Protein AF-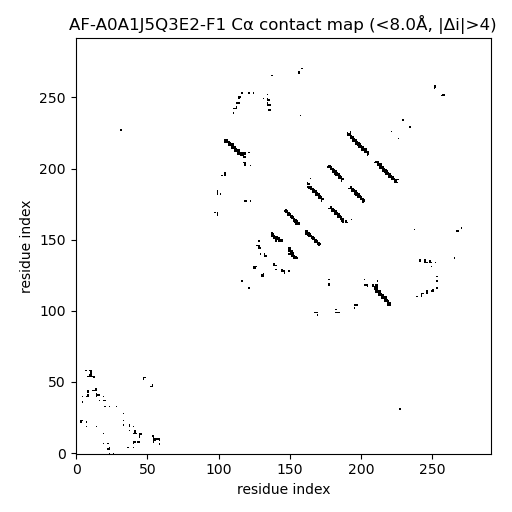A0A1J5Q3E2-F1 (afdb_monomer)

Radius of gyration: 27.99 Å; Cα contacts (8 Å, |Δi|>4): 378; chains: 1; bounding box: 84×58×67 Å

InterPro domains:
  IPR002888 [2Fe-2S]-binding [PF01799] (1-42)
  IPR010419 Carbon monoxide dehydrogenase subunit G [PF06240] (113-254)
  IPR010419 Carbon monoxide dehydrogenase subunit G [PTHR38588] (110-268)
  IPR023393 START-like domain superfamily [G3DSA:3.30.530.20] (108-265)
  IPR036884 [2Fe-2S]-binding domain superfamily [SSF47741] (1-50)

pLDDT: mean 80.48, std 20.34, range [29.86, 98.44]

Foldseek 3Di:
DVVLLLLLLQAPQALDLVVSCVSCVPPDDPQDDCPVVSVVSRVSSVVCVVVVNGHDHSSPDPDDDDDDDPDDDDDDDDDPDDDDDDDDPDPDDDDDPDPQDDDDFPDKDKDKDKAQAFLLLLLVCVQPPVLLQVLFAQWDFPDDDDSFKTWIWRWDDDPVDIFIWGWMWTKDADNVQSKIKIWIKTAGPVQRKIKIKMKIWGWDADPNRSMTMIMIMIGMDMDGRVVSVDDVVVVVVVVNVRNVSSNVSSNCVSVVVPPDPPPDPRPHPDVVVVVVVVVVVVVVVVVVVVVD

Nearest PDB structures (foldseek):
  8uds-assembly1_D  TM=9.283E-01  e=4.346E-13  Mycolicibacterium smegmatis MC2 155
  2pcs-assembly1_A  TM=8.843E-01  e=3.926E-08  Geobacillus kaustophilus HTA426
  5zch-assembly2_D  TM=6.026E-01  e=4.048E-05  Oryza sativa Japonica Group
  6kyl-assembly2_D  TM=4.570E-01  e=2.016E-04  Saccharomyces cerevisiae S288C
  5jql-assembly1_K  TM=4.212E-01  e=5.995E-04  Saccharomyces cerevisiae S288C

Mean predicted aligned error: 18.25 Å

Organism: NCBI:txid410659

Structure (mmCIF, N/CA/C/O backbone):
data_AF-A0A1J5Q3E2-F1
#
_entry.id   AF-A0A1J5Q3E2-F1
#
loop_
_atom_site.group_PDB
_atom_site.id
_atom_site.type_symbol
_atom_site.label_atom_id
_atom_site.label_alt_id
_atom_site.label_comp_id
_atom_site.label_asym_id
_atom_site.label_entity_id
_atom_site.label_seq_id
_atom_site.pdbx_PDB_ins_code
_atom_site.Cartn_x
_atom_site.Cartn_y
_atom_site.Cartn_z
_atom_site.occupancy
_atom_site.B_iso_or_equiv
_atom_site.auth_seq_id
_atom_site.auth_comp_id
_atom_site.auth_asym_id
_atom_site.auth_atom_id
_atom_site.pdbx_PDB_model_num
ATOM 1 N N . MET A 1 1 ? 15.718 13.684 -29.696 1.00 80.19 1 MET A N 1
ATOM 2 C CA . MET A 1 1 ? 16.217 12.299 -29.508 1.00 80.19 1 MET A CA 1
ATOM 3 C C . MET A 1 1 ? 16.441 11.541 -30.814 1.00 80.19 1 MET A C 1
ATOM 5 O O . MET A 1 1 ? 17.569 11.123 -31.023 1.00 80.19 1 MET A O 1
ATOM 9 N N . LEU A 1 2 ? 15.450 11.373 -31.707 1.00 83.88 2 LEU A N 1
ATOM 10 C CA . LEU A 1 2 ? 15.653 10.636 -32.975 1.00 83.88 2 LEU A CA 1
ATOM 11 C C . LEU A 1 2 ? 16.743 11.250 -33.872 1.00 83.88 2 LEU A C 1
ATOM 13 O O . LEU A 1 2 ? 17.572 10.521 -34.404 1.00 83.88 2 LEU A O 1
ATOM 17 N N . VAL A 1 3 ? 16.795 12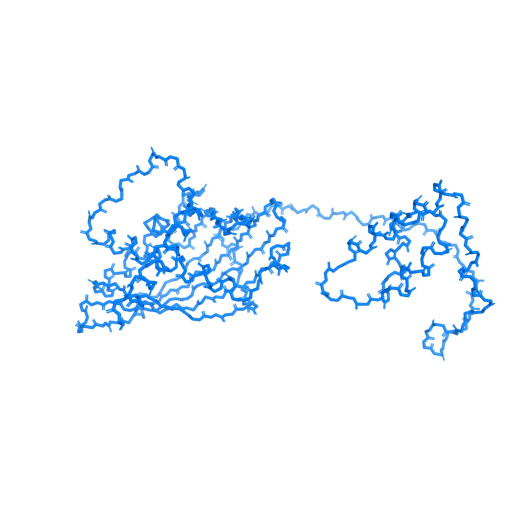.583 -33.973 1.00 86.25 3 VAL A N 1
ATOM 18 C CA . VAL A 1 3 ? 17.828 13.298 -34.749 1.00 86.25 3 VAL A CA 1
ATOM 19 C C . VAL A 1 3 ? 19.231 13.037 -34.188 1.00 86.25 3 VAL A C 1
ATOM 21 O O . VAL A 1 3 ? 20.131 12.664 -34.933 1.00 86.25 3 VAL A O 1
ATOM 24 N N . SER A 1 4 ? 19.410 13.143 -32.868 1.00 88.06 4 SER A N 1
ATOM 25 C CA . SER A 1 4 ? 20.693 12.860 -32.209 1.00 88.06 4 SER A CA 1
ATOM 26 C C . SER A 1 4 ? 21.083 11.384 -32.293 1.00 88.06 4 SER A C 1
ATOM 28 O O . SER A 1 4 ? 22.244 11.074 -32.523 1.00 88.06 4 SER A O 1
ATOM 30 N N . ALA A 1 5 ? 20.126 10.462 -32.162 1.00 91.25 5 ALA A N 1
ATOM 31 C CA . ALA A 1 5 ? 20.376 9.033 -32.339 1.00 91.25 5 ALA A CA 1
ATOM 32 C C . ALA A 1 5 ? 20.819 8.713 -33.776 1.00 91.25 5 ALA A C 1
ATOM 34 O O . ALA A 1 5 ? 21.771 7.960 -33.965 1.00 91.25 5 ALA A O 1
ATOM 35 N N . ARG A 1 6 ? 20.186 9.331 -34.783 1.00 91.50 6 ARG A N 1
ATOM 36 C CA . ARG A 1 6 ? 20.593 9.215 -36.190 1.00 91.50 6 ARG A CA 1
ATOM 37 C C . ARG A 1 6 ? 22.009 9.747 -36.411 1.00 91.50 6 ARG A C 1
ATOM 39 O O . ARG A 1 6 ? 22.792 9.063 -37.059 1.00 91.50 6 ARG A O 1
ATOM 46 N N . ASP A 1 7 ? 22.348 10.917 -35.867 1.00 90.38 7 ASP A N 1
ATOM 47 C CA . ASP A 1 7 ? 23.712 11.469 -35.947 1.00 90.38 7 ASP A CA 1
ATOM 48 C C . ASP A 1 7 ? 24.746 10.498 -35.363 1.00 90.38 7 ASP A C 1
ATOM 50 O O . ASP A 1 7 ? 25.736 10.177 -36.018 1.00 90.38 7 ASP A O 1
ATOM 54 N N . LEU A 1 8 ? 24.481 9.963 -34.167 1.00 91.62 8 LEU A N 1
ATOM 55 C CA . LEU A 1 8 ? 25.370 9.014 -33.492 1.00 91.62 8 LEU A CA 1
ATOM 56 C C . LEU A 1 8 ? 25.576 7.732 -34.303 1.00 91.62 8 LEU A C 1
ATOM 58 O O . LEU A 1 8 ? 26.715 7.309 -34.479 1.00 91.62 8 LEU A O 1
ATOM 62 N N . VAL A 1 9 ? 24.497 7.156 -34.839 1.00 94.00 9 VAL A N 1
ATOM 63 C CA . VAL A 1 9 ? 24.546 5.964 -35.702 1.00 94.00 9 VAL A CA 1
ATOM 64 C C . VAL A 1 9 ? 25.352 6.209 -36.980 1.00 94.00 9 VAL A C 1
ATOM 66 O O . VAL A 1 9 ? 25.973 5.284 -37.498 1.00 94.00 9 VAL A O 1
ATOM 69 N N . LEU A 1 10 ? 25.326 7.432 -37.515 1.00 91.50 10 LEU A N 1
ATOM 70 C CA . LEU A 1 10 ? 26.040 7.760 -38.745 1.00 91.50 10 LEU A CA 1
ATOM 71 C C . LEU A 1 10 ? 27.533 7.994 -38.522 1.00 91.50 10 LEU A C 1
ATOM 73 O O . LEU A 1 10 ? 28.303 7.662 -39.415 1.00 91.50 10 LEU A O 1
ATOM 77 N N . ARG A 1 11 ? 27.947 8.557 -37.382 1.00 88.62 11 ARG A N 1
ATOM 78 C CA . ARG A 1 11 ? 29.336 9.011 -37.180 1.00 88.62 11 ARG A CA 1
ATOM 79 C C . ARG A 1 11 ? 30.200 8.125 -36.285 1.00 88.62 11 ARG A C 1
ATOM 81 O O . ARG A 1 11 ? 31.419 8.246 -36.343 1.00 88.62 11 ARG A O 1
ATOM 88 N N . LEU A 1 12 ? 29.607 7.327 -35.393 1.00 89.88 12 LEU A N 1
ATOM 89 C CA . LEU A 1 12 ? 30.382 6.509 -34.460 1.00 89.88 12 LEU A CA 1
ATOM 90 C C . LEU A 1 12 ? 30.869 5.225 -35.151 1.00 89.88 12 LEU A C 1
ATOM 92 O O . LEU A 1 12 ? 30.044 4.511 -35.724 1.00 89.88 12 LEU A O 1
ATOM 96 N N . PRO A 1 13 ? 32.176 4.908 -35.086 1.00 86.94 13 PRO A N 1
ATOM 97 C CA . PRO A 1 13 ? 32.712 3.684 -35.677 1.00 86.94 13 PRO A CA 1
ATOM 98 C C . PRO A 1 13 ? 32.378 2.438 -34.848 1.00 86.94 13 PRO A C 1
ATOM 100 O O . PRO A 1 13 ? 32.126 1.377 -35.409 1.00 86.94 13 PRO A O 1
ATOM 103 N N . GLU A 1 14 ? 32.327 2.578 -33.522 1.00 90.25 14 GLU A N 1
ATOM 104 C CA . GLU A 1 14 ? 32.092 1.485 -32.581 1.00 90.25 14 GLU A CA 1
ATOM 105 C C . GLU A 1 14 ? 30.849 1.757 -31.719 1.00 90.25 14 GLU A C 1
ATOM 107 O O . GLU A 1 14 ? 30.559 2.915 -31.392 1.00 90.25 14 GLU A O 1
ATOM 112 N N . PRO A 1 15 ? 30.114 0.709 -31.302 1.00 91.00 15 PRO A N 1
ATOM 113 C CA . PRO A 1 15 ? 28.932 0.808 -30.442 1.00 91.00 15 PRO A CA 1
ATOM 114 C C . PRO A 1 15 ? 29.313 1.065 -28.967 1.00 91.00 15 PRO A C 1
ATOM 116 O O . PRO A 1 15 ? 28.793 0.407 -28.058 1.00 91.00 15 PRO A O 1
ATOM 119 N N . ASP A 1 16 ? 30.242 1.989 -28.712 1.00 92.19 16 ASP A N 1
ATOM 120 C CA . ASP A 1 16 ? 30.705 2.313 -27.364 1.00 92.19 16 ASP A CA 1
ATOM 121 C C . ASP A 1 16 ? 29.621 3.056 -26.573 1.00 92.19 16 ASP A C 1
ATOM 123 O O . ASP A 1 16 ? 29.151 4.141 -26.929 1.00 92.19 16 ASP A O 1
ATOM 127 N N . GLU A 1 17 ? 29.235 2.467 -25.448 1.00 92.19 17 GLU A N 1
ATOM 128 C CA . GLU A 1 17 ? 28.166 2.985 -24.606 1.00 92.19 17 GLU A CA 1
ATOM 129 C C . GLU A 1 17 ? 28.503 4.357 -24.012 1.00 92.19 17 GLU A C 1
ATOM 131 O O . GLU A 1 17 ? 27.622 5.221 -23.923 1.00 92.19 17 GLU A O 1
ATOM 136 N N . ARG A 1 18 ? 29.764 4.584 -23.628 1.00 89.88 18 ARG A N 1
ATOM 137 C CA . ARG A 1 18 ? 30.190 5.850 -23.020 1.00 89.88 18 ARG A CA 1
ATOM 138 C C . ARG A 1 18 ? 30.046 7.002 -24.015 1.00 89.88 18 ARG A C 1
ATOM 140 O O . ARG A 1 18 ? 29.478 8.039 -23.671 1.00 89.88 18 ARG A O 1
ATOM 147 N N . SER A 1 19 ? 30.478 6.792 -25.254 1.00 86.62 19 SER A N 1
ATOM 148 C CA . SER A 1 19 ? 30.395 7.758 -26.354 1.00 86.62 19 SER A CA 1
ATOM 149 C C . SER A 1 19 ? 28.949 8.081 -26.737 1.00 86.62 19 SER A C 1
ATOM 151 O O . SER A 1 19 ? 28.597 9.245 -26.944 1.00 86.62 19 SER A O 1
ATOM 153 N N . ILE A 1 20 ? 28.076 7.069 -26.764 1.00 93.00 20 ILE A N 1
ATOM 154 C CA . ILE A 1 20 ? 26.643 7.252 -27.030 1.00 93.00 20 ILE A CA 1
ATOM 155 C C . ILE A 1 20 ? 25.983 8.070 -25.913 1.00 93.00 20 ILE A C 1
ATOM 157 O O . ILE A 1 20 ? 25.228 8.999 -26.194 1.00 93.00 20 ILE A O 1
ATOM 161 N N . ARG A 1 21 ? 26.286 7.778 -24.642 1.00 90.62 21 ARG A N 1
ATOM 162 C CA . ARG A 1 21 ? 25.751 8.537 -23.498 1.00 90.62 21 ARG A CA 1
ATOM 163 C C . ARG A 1 21 ? 26.228 9.987 -23.494 1.00 90.62 21 ARG A C 1
ATOM 165 O O . ARG A 1 21 ? 25.413 10.876 -23.266 1.00 90.62 21 ARG A O 1
ATOM 172 N N . ALA A 1 22 ? 27.501 10.232 -23.799 1.00 87.75 22 ALA A N 1
ATOM 173 C CA . ALA A 1 22 ? 28.029 11.587 -23.937 1.00 87.75 22 ALA A CA 1
ATOM 174 C C . ALA A 1 22 ? 27.285 12.371 -25.033 1.00 87.75 22 ALA A C 1
ATOM 176 O O . ALA A 1 22 ? 26.830 13.485 -24.786 1.00 87.75 22 ALA A O 1
ATOM 177 N N . GLY A 1 23 ? 27.057 11.761 -26.202 1.00 87.56 23 GLY A N 1
ATOM 178 C CA . GLY A 1 23 ? 26.298 12.376 -27.297 1.00 87.56 23 GLY A CA 1
ATOM 179 C C . GLY A 1 23 ? 24.805 12.597 -27.016 1.00 87.56 23 GLY A C 1
ATOM 180 O O . GLY A 1 23 ? 24.175 13.441 -27.651 1.00 87.56 23 GLY A O 1
ATOM 181 N N . LEU A 1 24 ? 24.229 11.865 -26.059 1.00 88.81 24 LEU A N 1
ATOM 182 C CA . LEU A 1 24 ? 22.838 12.025 -25.625 1.00 88.81 24 LEU A CA 1
ATOM 183 C C . LEU A 1 24 ? 22.673 12.957 -24.413 1.00 88.81 24 LEU A C 1
ATOM 185 O O . LEU A 1 24 ? 21.540 13.327 -24.112 1.00 88.81 24 LEU A O 1
ATOM 189 N N . SER A 1 25 ? 23.761 13.367 -23.751 1.00 83.62 25 SER A N 1
ATOM 190 C CA . SER A 1 25 ? 23.732 14.153 -22.503 1.00 83.62 25 SER A CA 1
ATOM 191 C C . SER A 1 25 ? 22.993 15.497 -22.611 1.00 83.62 25 SER A C 1
ATOM 193 O O . SER A 1 25 ? 22.372 15.923 -21.644 1.00 83.62 25 SER A O 1
ATOM 195 N N . GLY A 1 26 ? 22.973 16.123 -23.795 1.00 78.38 26 GLY A N 1
ATOM 196 C CA . GLY A 1 26 ? 22.219 17.357 -24.064 1.00 78.38 26 GLY A CA 1
ATOM 197 C C . GLY A 1 26 ? 20.734 17.150 -24.399 1.00 78.38 26 GLY A C 1
ATOM 198 O O . GLY A 1 26 ? 19.995 18.115 -24.561 1.00 78.38 26 GLY A O 1
ATOM 199 N N . ASN A 1 27 ? 20.268 15.902 -24.519 1.00 78.81 27 ASN A N 1
ATOM 200 C CA . ASN A 1 27 ? 18.875 15.577 -24.822 1.00 78.81 27 ASN A CA 1
ATOM 201 C C . ASN A 1 27 ? 18.136 15.162 -23.546 1.00 78.81 27 ASN A C 1
ATOM 203 O O . ASN A 1 27 ? 18.030 13.968 -23.258 1.00 78.81 27 ASN A O 1
ATOM 207 N N . LEU A 1 28 ? 17.607 16.117 -22.783 1.00 71.00 28 LEU A N 1
ATOM 208 C CA . LEU A 1 28 ? 16.839 15.833 -21.567 1.00 71.00 28 LEU A CA 1
ATOM 209 C C . LEU A 1 28 ? 15.533 15.096 -21.906 1.00 71.00 28 LEU A C 1
ATOM 211 O O . LEU A 1 28 ? 14.580 15.680 -22.413 1.00 71.00 28 LEU A O 1
ATOM 215 N N . CYS A 1 29 ? 15.475 13.799 -21.602 1.00 68.19 29 CYS A N 1
ATOM 216 C CA . CYS A 1 29 ? 14.235 13.028 -21.616 1.00 68.19 29 CYS A CA 1
ATOM 217 C C . CYS A 1 29 ? 13.939 12.546 -20.195 1.00 68.19 29 CYS A C 1
ATOM 219 O O . CYS A 1 29 ? 14.619 11.668 -19.663 1.00 68.19 29 CYS A O 1
ATOM 221 N N . ARG A 1 30 ? 12.913 13.139 -19.578 1.00 71.88 30 ARG A N 1
ATOM 222 C CA . ARG A 1 30 ? 12.468 12.854 -18.203 1.00 71.88 30 ARG A CA 1
ATOM 223 C C . ARG A 1 30 ? 11.718 11.517 -18.083 1.00 71.88 30 ARG A C 1
ATOM 225 O O . ARG A 1 30 ? 11.485 11.049 -16.977 1.00 71.88 30 ARG A O 1
ATOM 232 N N . CYS A 1 31 ? 11.333 10.913 -19.207 1.00 63.59 31 CYS A N 1
ATOM 233 C CA . CYS A 1 31 ? 10.235 9.951 -19.246 1.00 63.59 31 CYS A CA 1
ATOM 234 C C . CYS A 1 31 ? 10.653 8.501 -18.939 1.00 63.59 31 CYS A C 1
ATOM 236 O O . CYS A 1 31 ? 9.859 7.762 -18.370 1.00 63.59 31 CYS A O 1
ATOM 238 N N . THR A 1 32 ? 11.871 8.069 -19.303 1.00 59.41 32 THR A N 1
ATOM 239 C CA . THR A 1 32 ? 12.265 6.637 -19.222 1.00 59.41 32 THR A CA 1
ATOM 240 C C . THR A 1 32 ? 13.771 6.368 -19.046 1.00 59.41 32 THR A C 1
ATOM 242 O O . THR A 1 32 ? 14.181 5.212 -18.939 1.00 59.41 32 THR A O 1
ATOM 245 N N . GLY A 1 33 ? 14.618 7.405 -19.025 1.00 75.12 33 GLY A N 1
ATOM 246 C CA . GLY A 1 33 ? 16.083 7.270 -19.011 1.00 75.12 33 GLY A CA 1
ATOM 247 C C . GLY A 1 33 ? 16.690 6.791 -20.344 1.00 75.12 33 GLY A C 1
ATOM 248 O O . GLY A 1 33 ? 15.989 6.381 -21.268 1.00 75.12 33 GLY A O 1
ATOM 249 N N . TYR A 1 34 ? 18.023 6.847 -20.460 1.00 86.12 34 TYR A N 1
ATOM 250 C CA . TYR A 1 34 ? 18.736 6.590 -21.726 1.00 86.12 34 TYR A CA 1
ATOM 251 C C . TYR A 1 34 ? 18.952 5.107 -22.071 1.00 86.12 34 TYR A C 1
ATOM 253 O O . TYR A 1 34 ? 19.402 4.817 -23.171 1.00 86.12 34 TYR A O 1
ATOM 261 N N . VAL A 1 35 ? 18.651 4.153 -21.182 1.00 86.69 35 VAL A N 1
ATOM 262 C CA . VAL A 1 35 ? 19.088 2.744 -21.326 1.00 86.69 35 VAL A CA 1
ATOM 263 C C . VAL A 1 35 ? 18.584 2.087 -22.618 1.00 86.69 35 VAL A C 1
ATOM 265 O O . VAL A 1 35 ? 19.376 1.505 -23.358 1.00 86.69 35 VAL A O 1
ATOM 268 N N . GLY A 1 36 ? 17.287 2.204 -22.922 1.00 89.31 36 GLY A N 1
ATOM 269 C CA . GLY A 1 36 ? 16.712 1.637 -24.148 1.00 89.31 36 GLY A CA 1
ATOM 270 C C . GLY A 1 36 ? 17.221 2.328 -25.415 1.00 89.31 36 GLY A C 1
ATOM 271 O O . GLY A 1 36 ? 17.514 1.667 -26.407 1.00 89.31 36 GLY A O 1
ATOM 272 N N . ILE A 1 37 ? 17.407 3.649 -25.351 1.00 90.44 37 ILE A N 1
ATOM 273 C CA . ILE A 1 37 ? 17.913 4.465 -26.462 1.00 90.44 37 ILE A CA 1
ATOM 274 C C . ILE A 1 37 ? 19.368 4.093 -26.761 1.00 90.44 37 ILE A C 1
ATOM 276 O O . ILE A 1 37 ? 19.719 3.852 -27.910 1.00 90.44 37 ILE A O 1
ATOM 280 N N . VAL A 1 38 ? 20.199 3.970 -25.725 1.00 93.25 38 VAL A N 1
ATOM 281 C CA . VAL A 1 38 ? 21.593 3.529 -25.833 1.00 93.25 38 VAL A CA 1
ATOM 282 C C . VAL A 1 38 ? 21.659 2.129 -26.440 1.00 93.25 38 VAL A C 1
ATOM 284 O O . VAL A 1 38 ? 22.403 1.925 -27.394 1.00 93.25 38 VAL A O 1
ATOM 287 N N . ARG A 1 39 ? 20.847 1.177 -25.954 1.00 94.81 39 ARG A N 1
ATOM 288 C CA . ARG A 1 39 ? 20.791 -0.184 -26.513 1.00 94.81 39 ARG A CA 1
ATOM 289 C C . ARG A 1 39 ? 20.402 -0.180 -27.993 1.00 94.81 39 ARG A C 1
ATOM 291 O O . ARG A 1 39 ? 21.039 -0.874 -28.778 1.00 94.81 39 ARG A O 1
ATOM 298 N N . ALA A 1 40 ? 19.393 0.602 -28.372 1.00 94.62 40 ALA A N 1
ATOM 299 C CA . ALA A 1 40 ? 18.951 0.715 -29.759 1.00 94.62 40 ALA A CA 1
ATOM 300 C C . ALA A 1 40 ? 20.045 1.308 -30.661 1.00 94.62 40 ALA A C 1
ATOM 302 O O . ALA A 1 40 ? 20.328 0.756 -31.719 1.00 94.62 40 ALA A O 1
ATOM 303 N N . VAL A 1 41 ? 20.713 2.382 -30.225 1.00 95.00 41 VAL A N 1
ATOM 304 C CA . VAL A 1 41 ? 21.822 2.995 -30.975 1.00 95.00 41 VAL A CA 1
ATOM 305 C C . VAL A 1 41 ? 22.978 2.005 -31.158 1.00 95.00 41 VAL A C 1
ATOM 307 O O . VAL A 1 41 ? 23.456 1.851 -32.280 1.00 95.00 41 VAL A O 1
ATOM 310 N N . ARG A 1 42 ? 23.373 1.274 -30.102 1.00 96.81 42 ARG A N 1
ATOM 311 C CA . ARG A 1 42 ? 24.404 0.219 -30.179 1.00 96.81 42 ARG A CA 1
ATOM 312 C C . ARG A 1 42 ? 24.034 -0.860 -31.196 1.00 96.81 42 ARG A C 1
ATOM 314 O O . ARG A 1 42 ? 24.827 -1.154 -32.083 1.00 96.81 42 ARG A O 1
ATOM 321 N N . ALA A 1 43 ? 22.80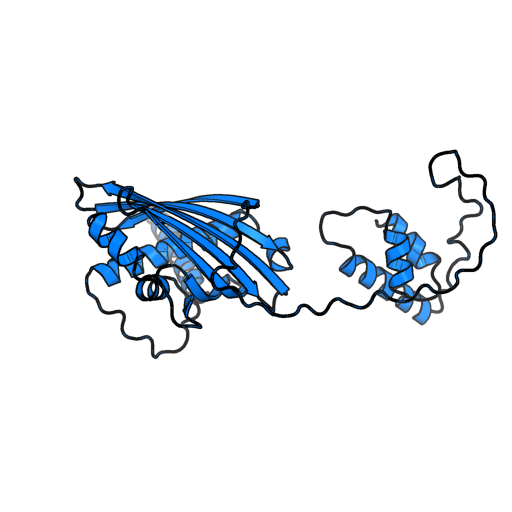9 -1.380 -31.112 1.00 97.00 43 ALA A N 1
ATOM 322 C CA . ALA A 1 43 ? 22.330 -2.427 -32.009 1.00 97.00 43 ALA A CA 1
ATOM 323 C C . ALA A 1 43 ? 22.352 -1.995 -33.486 1.00 97.00 43 ALA A C 1
ATOM 325 O O . ALA A 1 43 ? 22.742 -2.779 -34.350 1.00 97.00 43 ALA A O 1
ATOM 326 N N . VAL A 1 44 ? 21.979 -0.746 -33.786 1.00 96.81 44 VAL A N 1
ATOM 327 C CA . VAL A 1 44 ? 22.002 -0.237 -35.165 1.00 96.81 44 VAL A CA 1
ATOM 328 C C . VAL A 1 44 ? 23.434 -0.018 -35.664 1.00 96.81 44 VAL A C 1
ATOM 330 O O . VAL A 1 44 ? 23.714 -0.339 -36.819 1.00 96.81 44 VAL A O 1
ATOM 333 N N . ILE A 1 45 ? 24.353 0.476 -34.824 1.00 95.25 45 ILE A N 1
ATOM 334 C CA . ILE A 1 45 ? 25.779 0.590 -35.183 1.00 95.25 45 ILE A CA 1
ATOM 335 C C . ILE A 1 45 ? 26.349 -0.798 -35.513 1.00 95.25 45 ILE A C 1
ATOM 337 O O . ILE A 1 45 ? 26.926 -0.982 -36.584 1.00 95.25 45 ILE A O 1
ATOM 341 N N . ASP A 1 46 ? 26.096 -1.801 -34.668 1.00 95.69 46 ASP A N 1
ATOM 342 C CA . ASP A 1 46 ? 26.528 -3.184 -34.913 1.00 95.69 46 ASP A CA 1
ATOM 343 C C . ASP A 1 46 ? 25.951 -3.764 -36.205 1.00 95.69 46 ASP A C 1
ATOM 345 O O . ASP A 1 46 ? 26.657 -4.413 -36.980 1.00 95.69 46 ASP A O 1
ATOM 349 N N . GLN A 1 47 ? 24.670 -3.516 -36.479 1.00 96.50 47 GLN A N 1
ATOM 350 C CA . GLN A 1 47 ? 24.029 -3.986 -37.704 1.00 96.50 47 GLN A CA 1
ATOM 351 C C . GLN A 1 47 ? 24.617 -3.319 -38.955 1.00 96.50 47 GLN A C 1
ATOM 353 O O . GLN A 1 47 ? 24.793 -3.988 -39.973 1.00 96.50 47 GLN A O 1
ATOM 358 N N . ARG A 1 48 ? 24.940 -2.020 -38.899 1.00 94.75 48 ARG A N 1
ATOM 359 C CA . ARG A 1 48 ? 25.614 -1.315 -40.003 1.00 94.75 48 ARG A CA 1
ATOM 360 C C . ARG A 1 48 ? 26.989 -1.912 -40.279 1.00 94.75 48 ARG A C 1
ATOM 362 O O . ARG A 1 48 ? 27.284 -2.202 -41.435 1.00 94.75 48 ARG A O 1
ATOM 369 N N . ARG A 1 49 ? 27.771 -2.185 -39.230 1.00 93.06 49 ARG A N 1
ATOM 370 C CA . ARG A 1 49 ? 29.092 -2.826 -39.342 1.00 93.06 49 ARG A CA 1
ATOM 371 C C . ARG A 1 49 ? 29.007 -4.211 -39.972 1.00 93.06 49 ARG A C 1
ATOM 373 O O . ARG A 1 49 ? 29.714 -4.482 -40.934 1.00 93.06 49 ARG A O 1
ATOM 380 N N . LYS A 1 50 ? 28.079 -5.052 -39.503 1.00 94.44 50 LYS A N 1
ATOM 381 C CA . LYS A 1 50 ? 27.832 -6.388 -40.080 1.00 94.44 50 LYS A CA 1
ATOM 382 C C . LYS A 1 50 ? 27.458 -6.345 -41.563 1.00 94.44 50 LYS A C 1
ATOM 384 O O . LYS A 1 50 ? 27.696 -7.308 -42.278 1.00 94.44 50 LYS A O 1
ATOM 389 N N . ARG A 1 51 ? 26.872 -5.238 -42.024 1.00 95.81 51 ARG A N 1
ATOM 390 C CA . ARG A 1 51 ? 26.491 -5.008 -43.424 1.00 95.81 51 ARG A CA 1
ATOM 391 C C . ARG A 1 51 ? 27.576 -4.300 -44.245 1.00 95.81 51 ARG A C 1
ATOM 393 O O . ARG A 1 51 ? 27.298 -3.920 -45.377 1.00 95.81 51 ARG A O 1
ATOM 400 N N . GLY A 1 52 ? 28.763 -4.063 -43.683 1.00 93.25 52 GLY A N 1
ATOM 401 C CA . GLY A 1 52 ? 29.839 -3.328 -44.355 1.00 93.25 52 GLY A CA 1
ATOM 402 C C . GLY A 1 52 ? 29.536 -1.842 -44.588 1.00 93.25 52 GLY A C 1
ATOM 403 O O . GLY A 1 52 ? 30.172 -1.207 -45.422 1.00 93.25 52 GLY A O 1
ATOM 404 N N . ILE A 1 53 ? 28.559 -1.266 -43.879 1.00 93.31 53 ILE A N 1
ATOM 405 C CA . ILE A 1 53 ? 28.187 0.145 -44.031 1.00 93.31 53 ILE A CA 1
ATOM 406 C C . ILE A 1 53 ? 29.085 0.988 -43.124 1.00 93.31 53 ILE A C 1
ATOM 408 O O . ILE A 1 53 ? 28.887 1.026 -41.906 1.00 93.31 53 ILE A O 1
ATOM 412 N N . ALA A 1 54 ? 30.043 1.688 -43.728 1.00 87.50 54 ALA A N 1
ATOM 413 C CA . ALA A 1 54 ? 30.990 2.537 -43.018 1.00 87.50 54 ALA A CA 1
ATOM 414 C C . ALA A 1 54 ? 30.312 3.738 -42.310 1.00 87.50 54 ALA A C 1
ATOM 416 O O . ALA A 1 54 ? 29.256 4.225 -42.750 1.00 87.50 54 ALA A O 1
ATOM 417 N N . PRO A 1 55 ? 30.897 4.231 -41.202 1.00 88.19 55 PRO A N 1
ATOM 418 C CA . PRO A 1 55 ? 30.521 5.510 -40.614 1.00 88.19 55 PRO A CA 1
ATOM 419 C C . PRO A 1 55 ? 30.877 6.662 -41.564 1.00 88.19 55 PRO A C 1
ATOM 421 O O . PRO A 1 55 ? 31.883 6.635 -42.270 1.00 88.19 55 PRO A O 1
ATOM 424 N N . VAL A 1 56 ? 30.047 7.700 -41.567 1.00 86.06 56 VAL A N 1
ATOM 425 C CA . VAL A 1 56 ? 30.279 8.933 -42.318 1.00 86.06 56 VAL A CA 1
ATOM 426 C C . VAL A 1 56 ? 31.158 9.842 -41.468 1.00 86.06 56 VAL A C 1
ATOM 428 O O . VAL A 1 56 ? 30.785 10.179 -40.341 1.00 86.06 56 VAL A O 1
ATOM 431 N N . ALA A 1 57 ? 32.302 10.272 -42.003 1.00 72.19 57 ALA A N 1
ATOM 432 C CA . ALA A 1 57 ? 33.182 11.220 -41.327 1.00 72.19 57 ALA A CA 1
ATOM 433 C C . ALA A 1 57 ? 32.394 12.476 -40.920 1.00 72.19 57 ALA A C 1
ATOM 435 O O . ALA A 1 57 ? 31.676 13.082 -41.719 1.00 72.19 57 ALA A O 1
ATOM 436 N N . GLY A 1 58 ? 32.436 12.797 -39.627 1.00 67.69 58 GLY A N 1
ATOM 437 C CA . GLY A 1 58 ? 31.652 13.884 -39.052 1.00 67.69 58 GLY A CA 1
ATOM 438 C C . GLY A 1 58 ? 30.130 13.706 -39.124 1.00 67.69 58 GLY A C 1
ATOM 439 O O . GLY A 1 58 ? 29.442 14.555 -38.599 1.00 67.69 58 GLY A O 1
ATOM 440 N N . GLY A 1 59 ? 29.555 12.650 -39.703 1.00 67.25 59 GLY A N 1
ATOM 441 C CA . GLY A 1 59 ? 28.107 12.550 -39.941 1.00 67.25 59 GLY A CA 1
ATOM 442 C C . GLY A 1 59 ? 27.610 13.366 -41.146 1.00 67.25 59 GLY A C 1
ATOM 443 O O . GLY A 1 59 ? 26.412 13.615 -41.252 1.00 67.25 59 GLY A O 1
ATOM 444 N N . GLY A 1 60 ? 28.509 13.791 -42.045 1.00 67.44 60 GLY A N 1
ATOM 445 C CA . GLY A 1 60 ? 28.168 14.561 -43.253 1.00 67.44 60 GLY A CA 1
ATOM 446 C C . GLY A 1 60 ? 28.046 16.075 -43.041 1.00 67.44 60 GLY A C 1
ATOM 447 O O . GLY A 1 60 ? 27.633 16.792 -43.946 1.00 67.44 60 GLY A O 1
ATOM 448 N N . ARG A 1 61 ? 28.410 16.578 -41.857 1.00 62.50 61 ARG A N 1
ATOM 449 C CA . ARG A 1 61 ? 28.502 18.019 -41.570 1.00 62.50 61 ARG A CA 1
ATOM 450 C C . ARG A 1 61 ? 29.825 18.575 -42.097 1.00 62.50 61 ARG A C 1
ATOM 452 O O . ARG A 1 61 ? 30.884 18.137 -41.663 1.00 62.50 61 ARG A O 1
ATOM 459 N N . GLN A 1 62 ? 29.744 19.555 -42.996 1.00 60.00 62 GLN A N 1
ATOM 460 C CA . GLN A 1 62 ? 30.901 20.310 -43.497 1.00 60.00 62 GLN A CA 1
ATOM 461 C C . GLN A 1 62 ? 31.313 21.450 -42.549 1.00 60.00 62 GLN A C 1
ATOM 463 O O . GLN A 1 62 ? 32.474 21.840 -42.531 1.00 60.00 62 GLN A O 1
ATOM 468 N N . ALA A 1 63 ? 30.389 21.932 -41.711 1.00 56.16 63 ALA A N 1
ATOM 469 C CA . ALA A 1 63 ? 30.653 22.891 -40.646 1.00 56.16 63 ALA A CA 1
ATOM 470 C C . ALA A 1 63 ? 29.687 22.658 -39.475 1.00 56.16 63 ALA A C 1
ATOM 472 O O . ALA A 1 63 ? 28.495 22.412 -39.675 1.00 56.16 63 ALA A O 1
ATOM 473 N N . LEU A 1 64 ? 30.198 22.734 -38.248 1.00 54.53 64 LEU A N 1
ATOM 474 C CA . LEU A 1 64 ? 29.367 22.938 -37.066 1.00 54.53 64 LEU A CA 1
ATOM 475 C C . LEU A 1 64 ? 29.199 24.452 -36.916 1.00 54.53 64 LEU A C 1
ATOM 477 O O . LEU A 1 64 ? 30.189 25.155 -36.730 1.00 54.53 64 LEU A O 1
ATOM 481 N N . GLY A 1 65 ? 27.967 24.961 -36.994 1.00 59.41 65 GLY A N 1
ATOM 482 C CA . GLY A 1 65 ? 27.679 26.276 -36.411 1.00 59.41 65 GLY A CA 1
ATOM 483 C C . GLY A 1 65 ? 28.035 26.247 -34.917 1.00 59.41 65 GLY A C 1
ATOM 484 O O . GLY A 1 65 ? 28.024 25.159 -34.329 1.00 59.41 65 GLY A O 1
ATOM 485 N N . PRO A 1 66 ? 28.386 27.383 -34.292 1.00 52.69 66 PRO A N 1
ATOM 486 C CA . PRO A 1 66 ? 28.860 27.390 -32.913 1.00 52.69 66 PRO A CA 1
ATOM 487 C C . PRO A 1 66 ? 27.784 26.786 -32.005 1.00 52.69 66 PRO A C 1
ATOM 489 O O . PRO A 1 66 ? 26.689 27.328 -31.860 1.00 52.69 66 PRO A O 1
ATOM 492 N N . VAL A 1 67 ? 28.066 25.615 -31.434 1.00 53.03 67 VAL A N 1
ATOM 493 C CA . VAL A 1 67 ? 27.162 24.954 -30.490 1.00 53.03 67 VAL A CA 1
ATOM 494 C C . VAL A 1 67 ? 27.540 25.378 -29.077 1.00 53.03 67 VAL A C 1
ATOM 496 O O . VAL A 1 67 ? 28.516 24.899 -28.510 1.00 53.03 67 VAL A O 1
ATOM 499 N N . GLY A 1 68 ? 26.740 26.283 -28.518 1.00 45.56 68 GLY A N 1
ATOM 500 C CA . GLY A 1 68 ? 26.901 26.825 -27.169 1.00 45.56 68 GLY A CA 1
ATOM 501 C C . GLY A 1 68 ? 27.041 28.343 -27.196 1.00 45.56 68 GLY A C 1
ATOM 502 O O . GLY A 1 68 ? 27.738 28.875 -28.050 1.00 45.56 68 GLY A O 1
ATOM 503 N N . PHE A 1 69 ? 26.317 29.011 -26.292 1.00 36.50 69 PHE A N 1
ATOM 504 C CA . PHE A 1 69 ? 26.350 30.444 -25.970 1.00 36.50 69 PHE A CA 1
ATOM 505 C C . PHE A 1 69 ? 27.578 31.191 -26.511 1.00 36.50 69 PHE A C 1
ATOM 507 O O . PHE A 1 69 ? 28.707 30.819 -26.205 1.00 36.50 69 PHE A O 1
ATOM 514 N N . GLY A 1 70 ? 27.339 32.245 -27.295 1.00 38.00 70 GLY A N 1
ATOM 515 C CA . GLY A 1 70 ? 28.344 32.961 -28.083 1.00 38.00 70 GLY A CA 1
ATOM 516 C C . GLY A 1 70 ? 29.417 33.712 -27.293 1.00 38.00 70 GLY A C 1
ATOM 517 O O . GLY A 1 70 ? 29.485 34.922 -27.414 1.00 38.00 70 GLY A O 1
ATOM 518 N N . ASN A 1 71 ? 30.260 33.006 -26.533 1.00 41.47 71 ASN A N 1
ATOM 519 C CA . ASN A 1 71 ? 31.439 33.532 -25.833 1.00 41.47 71 ASN A CA 1
ATOM 520 C C . ASN A 1 71 ? 32.548 32.471 -25.640 1.00 41.47 71 ASN A C 1
ATOM 522 O O . ASN A 1 71 ? 33.273 32.509 -24.650 1.00 41.47 71 ASN A O 1
ATOM 526 N N . ALA A 1 72 ? 32.704 31.506 -26.550 1.00 44.25 72 ALA A N 1
ATOM 527 C CA . ALA A 1 72 ? 33.841 30.585 -26.497 1.00 44.25 72 ALA A CA 1
ATOM 528 C C . ALA A 1 72 ? 34.589 30.564 -27.831 1.00 44.25 72 ALA A C 1
ATOM 530 O O . ALA A 1 72 ? 34.149 29.959 -28.807 1.00 44.25 72 ALA A O 1
ATOM 531 N N . THR A 1 73 ? 35.733 31.243 -27.855 1.00 37.81 73 THR A N 1
ATOM 532 C CA . THR A 1 73 ? 36.753 31.125 -28.894 1.00 37.81 73 THR A CA 1
ATOM 533 C C . THR A 1 73 ? 37.397 29.744 -28.800 1.00 37.81 73 THR A C 1
ATOM 535 O O . THR A 1 73 ? 37.828 29.312 -27.732 1.00 37.81 73 THR A O 1
ATOM 538 N N . THR A 1 74 ? 37.440 29.032 -29.921 1.00 39.66 74 THR A N 1
ATOM 539 C CA . THR A 1 74 ? 37.978 27.675 -30.023 1.00 39.66 74 THR A CA 1
ATOM 540 C C . THR A 1 74 ? 39.494 27.675 -29.818 1.00 39.66 74 THR A C 1
ATOM 542 O O . THR A 1 74 ? 40.240 28.017 -30.732 1.00 39.66 74 THR A O 1
ATOM 545 N N . THR A 1 75 ? 39.972 27.245 -28.653 1.00 34.69 75 THR A N 1
ATOM 546 C CA . THR A 1 75 ? 41.369 26.828 -28.464 1.00 34.69 75 THR A CA 1
ATOM 547 C C . THR A 1 75 ? 41.442 25.307 -28.491 1.00 34.69 75 THR A C 1
ATOM 549 O O . THR A 1 75 ? 41.001 24.612 -27.578 1.00 34.69 75 THR A O 1
ATOM 552 N N . VAL A 1 76 ? 41.976 24.780 -29.592 1.00 46.53 76 VAL A N 1
ATOM 553 C CA . VAL A 1 76 ? 42.339 23.370 -29.733 1.00 46.53 76 VAL A CA 1
ATOM 554 C C . VAL A 1 76 ? 43.725 23.193 -29.129 1.00 46.53 76 VAL A C 1
ATOM 556 O O . VAL A 1 76 ? 44.694 23.555 -29.779 1.00 46.53 76 VAL A O 1
ATOM 559 N N . THR A 1 77 ? 43.794 22.651 -27.913 1.00 42.09 77 THR A N 1
ATOM 560 C CA . THR A 1 77 ? 44.840 21.733 -27.415 1.00 42.09 77 THR A CA 1
ATOM 561 C C . THR A 1 77 ? 44.603 21.462 -25.929 1.00 42.09 77 THR A C 1
ATOM 563 O O . THR A 1 77 ? 44.611 22.384 -25.124 1.00 42.09 77 THR A O 1
ATOM 566 N N . ALA A 1 78 ? 44.393 20.197 -25.556 1.00 37.50 78 ALA A N 1
ATOM 567 C CA . ALA A 1 78 ? 44.838 19.654 -24.270 1.00 37.50 78 ALA A CA 1
ATOM 568 C C . ALA A 1 78 ? 44.572 18.146 -24.212 1.00 37.50 78 ALA A C 1
ATOM 570 O O . ALA A 1 78 ? 43.436 17.686 -24.348 1.00 37.50 78 ALA A O 1
ATOM 571 N N . ASP A 1 79 ? 45.650 17.404 -23.986 1.00 42.62 79 ASP A N 1
ATOM 572 C CA . ASP A 1 79 ? 45.681 15.989 -23.653 1.00 42.62 79 ASP A CA 1
ATOM 573 C C . ASP A 1 79 ? 44.721 15.634 -22.513 1.00 42.62 79 ASP A C 1
ATOM 575 O O . ASP A 1 79 ? 44.755 16.211 -21.423 1.00 42.62 79 ASP A O 1
ATOM 579 N N . PHE A 1 80 ? 43.893 14.612 -22.731 1.00 36.44 80 PHE A N 1
ATOM 580 C CA . PHE A 1 80 ? 43.116 13.997 -21.660 1.00 36.44 80 PHE A CA 1
ATOM 581 C C . PHE A 1 80 ? 43.982 12.982 -20.910 1.00 36.44 80 PHE A C 1
ATOM 583 O O . PHE A 1 80 ? 43.914 11.777 -21.153 1.00 36.44 80 PHE A O 1
ATOM 590 N N . ALA A 1 81 ? 44.768 13.467 -19.950 1.00 39.69 81 ALA A N 1
ATOM 591 C CA . ALA A 1 81 ? 45.320 12.615 -18.906 1.00 39.69 81 ALA A CA 1
ATOM 592 C C . ALA A 1 81 ? 44.176 12.038 -18.046 1.00 39.69 81 ALA A C 1
ATOM 594 O O . ALA A 1 81 ? 43.293 12.754 -17.564 1.00 39.69 81 ALA A O 1
ATOM 595 N N . ALA A 1 82 ? 44.179 10.714 -17.881 1.00 41.22 82 ALA A N 1
ATOM 596 C CA . ALA A 1 82 ? 43.172 9.967 -17.140 1.00 41.22 82 ALA A CA 1
ATOM 597 C C . ALA A 1 82 ? 43.148 10.367 -15.654 1.00 41.22 82 ALA A C 1
ATOM 599 O O . ALA A 1 82 ? 44.134 10.213 -14.935 1.00 41.22 82 ALA A O 1
ATOM 600 N N . LYS A 1 83 ? 41.993 10.839 -15.174 1.00 36.78 83 LYS A N 1
ATOM 601 C CA . LYS A 1 83 ? 41.750 11.092 -13.746 1.00 36.78 83 LYS A CA 1
ATOM 602 C C . LYS A 1 83 ? 41.310 9.783 -13.063 1.00 36.78 83 LYS A C 1
ATOM 604 O O . LYS A 1 83 ? 40.465 9.089 -13.637 1.00 36.78 83 LYS A O 1
ATOM 609 N N . PRO A 1 84 ? 41.827 9.420 -11.871 1.00 39.09 84 PRO A N 1
ATOM 610 C CA . PRO A 1 84 ? 41.527 8.130 -11.257 1.00 39.09 84 PRO A CA 1
ATOM 611 C C . PRO A 1 84 ? 40.060 8.030 -10.839 1.00 39.09 84 PRO A C 1
ATOM 613 O O . PRO A 1 84 ? 39.452 9.008 -10.396 1.00 39.09 84 PRO A O 1
ATOM 616 N N . ALA A 1 85 ? 39.510 6.823 -10.957 1.00 41.47 85 ALA A N 1
ATOM 617 C CA . ALA A 1 85 ? 38.182 6.475 -10.481 1.00 41.47 85 ALA A CA 1
ATOM 618 C C . ALA A 1 85 ? 38.056 6.768 -8.977 1.00 41.47 85 ALA A C 1
ATOM 620 O O . ALA A 1 85 ? 38.811 6.236 -8.160 1.00 41.47 85 ALA A O 1
ATOM 621 N N . ALA A 1 86 ? 37.083 7.603 -8.611 1.00 38.56 86 ALA A N 1
ATOM 622 C CA . ALA A 1 86 ? 36.687 7.777 -7.224 1.00 38.56 86 ALA A CA 1
ATOM 623 C C . ALA A 1 86 ? 36.200 6.423 -6.687 1.00 38.56 86 ALA A C 1
ATOM 625 O O . ALA A 1 86 ? 35.247 5.843 -7.212 1.00 38.56 86 ALA A O 1
ATOM 626 N N . LYS A 1 87 ? 36.895 5.912 -5.665 1.00 33.41 87 LYS A N 1
ATOM 627 C CA . LYS A 1 87 ? 36.543 4.681 -4.958 1.00 33.41 87 LYS A CA 1
ATOM 628 C C . LYS A 1 87 ? 35.085 4.759 -4.506 1.00 33.41 87 LYS A C 1
ATOM 630 O O . LYS A 1 87 ? 34.682 5.719 -3.848 1.00 33.41 87 LYS A O 1
ATOM 635 N N . ALA A 1 88 ? 34.316 3.736 -4.869 1.00 35.88 88 ALA A N 1
ATOM 636 C CA . ALA A 1 88 ? 32.992 3.498 -4.329 1.00 35.88 88 ALA A CA 1
ATOM 637 C C . ALA A 1 88 ? 33.092 3.487 -2.799 1.00 35.88 88 ALA A C 1
ATOM 639 O O . ALA A 1 88 ? 33.835 2.684 -2.233 1.00 35.88 88 ALA A O 1
ATOM 640 N N . LYS A 1 89 ? 32.379 4.405 -2.138 1.00 32.47 89 LYS A N 1
ATOM 641 C CA . LYS A 1 89 ? 32.172 4.315 -0.696 1.00 32.47 89 LYS A CA 1
ATOM 642 C C . LYS A 1 89 ? 31.364 3.050 -0.440 1.00 32.47 89 LYS A C 1
ATOM 644 O O . LYS A 1 89 ? 30.220 2.934 -0.876 1.00 32.47 89 LYS A O 1
ATOM 649 N N . THR A 1 90 ? 32.013 2.111 0.228 1.00 29.86 90 THR A N 1
ATOM 650 C CA . THR A 1 90 ? 31.418 0.983 0.928 1.00 29.86 90 THR A CA 1
ATOM 651 C C . THR A 1 90 ? 30.243 1.502 1.752 1.00 29.86 90 THR A C 1
ATOM 653 O O . THR A 1 90 ? 30.406 2.388 2.591 1.00 29.86 90 THR A O 1
ATOM 656 N N . VAL A 1 91 ? 29.047 0.998 1.454 1.00 37.81 91 VAL A N 1
ATOM 657 C CA . VAL A 1 91 ? 27.869 1.175 2.302 1.00 37.81 91 VAL A CA 1
ATOM 658 C C . VAL A 1 91 ? 28.088 0.252 3.488 1.00 37.81 91 VAL A C 1
ATOM 660 O O . VAL A 1 91 ? 27.778 -0.935 3.422 1.00 37.81 91 VAL A O 1
ATOM 663 N N . ASP A 1 92 ? 28.734 0.790 4.514 1.00 33.72 92 ASP A N 1
ATOM 664 C CA . ASP A 1 92 ? 28.932 0.101 5.775 1.00 33.72 92 ASP A CA 1
ATOM 665 C C . ASP A 1 92 ? 27.713 0.346 6.673 1.00 33.72 92 ASP A C 1
ATOM 667 O O . ASP A 1 92 ? 27.324 1.482 6.938 1.00 33.72 92 ASP A O 1
ATOM 671 N N . GLN A 1 93 ? 27.107 -0.771 7.061 1.00 36.94 93 GLN A N 1
ATOM 672 C CA . GLN A 1 93 ? 26.325 -0.996 8.272 1.00 36.94 93 GLN A CA 1
ATOM 673 C C . GLN A 1 93 ? 25.114 -0.098 8.565 1.00 36.94 93 GLN A C 1
ATOM 675 O O . GLN A 1 93 ? 25.136 0.897 9.285 1.00 36.94 93 GLN A O 1
ATOM 680 N N . MET A 1 94 ? 23.985 -0.633 8.102 1.00 47.69 94 MET A N 1
ATOM 681 C CA . MET A 1 94 ? 22.687 -0.568 8.760 1.00 47.69 94 MET A CA 1
ATOM 682 C C . MET A 1 94 ? 22.796 -1.120 10.193 1.00 47.69 94 MET A C 1
ATOM 684 O O . MET A 1 94 ? 22.828 -2.332 10.390 1.00 47.69 94 MET A O 1
ATOM 688 N N . SER A 1 95 ? 22.831 -0.239 11.189 1.00 39.97 95 SER A N 1
ATOM 689 C CA . SER A 1 95 ? 22.506 -0.587 12.573 1.00 39.97 95 SER A CA 1
ATOM 690 C C . SER A 1 95 ? 21.925 0.642 13.266 1.00 39.97 95 SER A C 1
ATOM 692 O O . SER A 1 95 ? 22.633 1.544 13.704 1.00 39.97 95 SER A O 1
ATOM 694 N N . GLY A 1 96 ? 20.599 0.718 13.272 1.00 34.03 96 GLY A N 1
ATOM 695 C CA . GLY A 1 96 ? 19.836 1.764 13.936 1.00 34.03 96 GLY A CA 1
ATOM 696 C C . GLY A 1 96 ? 18.389 1.312 14.037 1.00 34.03 96 GLY A C 1
ATOM 697 O O . GLY A 1 96 ? 17.693 1.238 13.026 1.00 34.03 96 GLY A O 1
ATOM 698 N N . ALA A 1 97 ? 17.950 0.998 15.254 1.00 41.19 97 ALA A N 1
ATOM 699 C CA . ALA A 1 97 ? 16.670 0.369 15.580 1.00 41.19 97 ALA A CA 1
ATOM 700 C C . ALA A 1 97 ? 15.406 1.188 15.207 1.00 41.19 97 ALA A C 1
ATOM 702 O O . ALA A 1 97 ? 14.310 0.793 15.579 1.00 41.19 97 ALA A O 1
ATOM 703 N N . ASN A 1 98 ? 15.524 2.287 14.442 1.00 52.00 98 ASN A N 1
ATOM 704 C CA . ASN A 1 98 ? 14.393 3.118 14.003 1.00 52.00 98 ASN A CA 1
ATOM 705 C C . ASN A 1 98 ? 14.529 3.761 12.598 1.00 52.00 98 ASN A C 1
ATOM 707 O O . ASN A 1 98 ? 13.893 4.764 12.292 1.00 52.00 98 ASN A O 1
ATOM 711 N N . ALA A 1 99 ? 15.343 3.205 11.697 1.00 67.06 99 ALA A N 1
ATOM 712 C CA . ALA A 1 99 ? 15.744 3.887 10.456 1.00 67.06 99 ALA A CA 1
ATOM 713 C C . ALA A 1 99 ? 14.737 3.824 9.275 1.00 67.06 99 ALA A C 1
ATOM 715 O O . ALA A 1 99 ? 15.134 3.575 8.135 1.00 67.06 99 ALA A O 1
ATOM 716 N N . ILE A 1 100 ? 13.436 4.041 9.504 1.00 84.81 100 ILE A N 1
ATOM 717 C CA . ILE A 1 100 ? 12.489 4.336 8.410 1.00 84.81 100 ILE A CA 1
ATOM 718 C C . ILE A 1 100 ? 12.166 5.835 8.457 1.00 84.81 100 ILE A C 1
ATOM 720 O O . ILE A 1 100 ? 11.389 6.254 9.312 1.00 84.81 100 ILE A O 1
ATOM 724 N N . PRO A 1 101 ? 12.771 6.664 7.586 1.00 87.19 101 PRO A N 1
ATOM 725 C CA . PRO A 1 101 ? 12.563 8.104 7.625 1.00 87.19 101 PRO A CA 1
ATOM 726 C C . PRO A 1 101 ? 11.165 8.477 7.138 1.00 87.19 101 PRO A C 1
ATOM 728 O O . PRO A 1 101 ? 10.565 7.789 6.305 1.00 87.19 101 PRO A O 1
ATOM 731 N N . ASP A 1 102 ? 10.688 9.624 7.610 1.00 90.81 102 ASP A N 1
ATOM 732 C CA . ASP A 1 102 ? 9.543 10.284 7.001 1.00 90.81 102 ASP A CA 1
ATOM 733 C C . ASP A 1 102 ? 9.822 10.643 5.540 1.00 90.81 102 ASP A C 1
ATOM 735 O O . ASP A 1 102 ? 10.952 10.928 5.135 1.00 90.81 102 ASP A O 1
ATOM 739 N N . PHE A 1 103 ? 8.766 10.622 4.732 1.00 92.75 103 PHE A N 1
ATOM 740 C CA . PHE A 1 103 ? 8.826 10.994 3.328 1.00 92.75 103 PHE A CA 1
ATOM 741 C C . PHE A 1 103 ? 7.529 11.682 2.908 1.00 92.75 103 PHE A C 1
ATOM 743 O O . PHE A 1 103 ? 6.481 11.488 3.518 1.00 92.75 103 PHE A O 1
ATOM 750 N N . THR A 1 104 ? 7.593 12.464 1.833 1.00 95.06 104 THR A N 1
ATOM 751 C CA . THR A 1 104 ? 6.401 13.027 1.196 1.00 95.06 104 THR A CA 1
ATOM 752 C C . THR A 1 104 ? 5.909 12.071 0.106 1.00 95.06 104 THR A C 1
ATOM 754 O O . THR A 1 104 ? 6.657 11.798 -0.844 1.00 95.06 104 THR A O 1
ATOM 757 N N . PRO A 1 105 ? 4.673 11.553 0.198 1.00 94.94 105 PRO A N 1
ATOM 758 C CA . PRO A 1 105 ? 4.107 10.721 -0.853 1.00 94.94 105 PRO A CA 1
ATOM 759 C C . PRO A 1 105 ? 3.964 11.468 -2.181 1.00 94.94 105 PRO A C 1
ATOM 761 O O . PRO A 1 105 ? 3.480 12.596 -2.223 1.00 94.94 105 PRO A O 1
ATOM 764 N N . ALA A 1 106 ? 4.347 10.826 -3.287 1.00 94.00 106 ALA A N 1
ATOM 765 C CA . ALA A 1 106 ? 4.168 11.378 -4.631 1.00 94.00 106 ALA A CA 1
ATOM 766 C C . ALA A 1 106 ? 2.701 11.329 -5.087 1.00 94.00 106 ALA A C 1
ATOM 768 O O . ALA A 1 106 ? 2.276 12.116 -5.934 1.00 94.00 106 ALA A O 1
ATOM 769 N N . LYS A 1 107 ? 1.939 10.372 -4.553 1.00 93.75 107 LYS A N 1
ATOM 770 C CA . LYS A 1 107 ? 0.510 10.180 -4.797 1.00 93.75 107 LYS A CA 1
ATOM 771 C C . LYS A 1 107 ? -0.180 9.932 -3.466 1.00 93.75 107 LYS A C 1
ATOM 773 O O . LYS A 1 107 ? 0.360 9.206 -2.637 1.00 93.75 107 LYS A O 1
ATOM 778 N N . VAL A 1 108 ? -1.364 10.513 -3.295 1.00 95.69 108 VAL A N 1
ATOM 779 C CA . VAL A 1 108 ? -2.216 10.329 -2.115 1.00 95.69 108 VAL A CA 1
ATOM 780 C C . VAL A 1 108 ? -3.653 10.121 -2.572 1.00 95.69 108 VAL A C 1
ATOM 782 O O . VAL A 1 108 ? -4.115 10.768 -3.517 1.00 95.69 108 VAL A O 1
ATOM 785 N N . PHE A 1 109 ? -4.358 9.208 -1.918 1.00 95.38 109 PHE A N 1
ATOM 786 C CA . PHE A 1 109 ? -5.798 9.057 -2.052 1.00 95.38 109 PHE A CA 1
ATOM 787 C C . PHE A 1 109 ? -6.421 8.563 -0.754 1.00 95.38 109 PHE A C 1
ATOM 789 O O . PHE A 1 109 ? -5.742 7.980 0.086 1.00 95.38 109 PHE A O 1
ATOM 796 N N . SER A 1 110 ? -7.721 8.795 -0.618 1.00 96.06 110 SER A N 1
ATOM 797 C CA . SER A 1 110 ? -8.500 8.329 0.521 1.00 96.06 110 SER A CA 1
ATOM 798 C C . SER A 1 110 ? -9.307 7.092 0.155 1.00 96.06 110 SER A C 1
ATOM 800 O O . SER A 1 110 ? -9.750 6.951 -0.988 1.00 96.06 110 SER A O 1
ATOM 802 N N . ASP A 1 111 ? -9.499 6.220 1.134 1.00 95.44 111 ASP A N 1
ATOM 803 C CA . ASP A 1 111 ? -10.352 5.037 1.064 1.00 95.44 111 ASP A CA 1
ATOM 804 C C . ASP A 1 111 ? -11.009 4.824 2.433 1.00 95.44 111 ASP A C 1
ATOM 806 O O . ASP A 1 111 ? -10.664 5.497 3.405 1.00 95.44 111 ASP A O 1
ATOM 810 N N . HIS A 1 112 ? -11.977 3.926 2.529 1.00 97.25 112 HIS A N 1
ATOM 811 C CA . HIS A 1 112 ? -12.573 3.572 3.810 1.00 97.25 112 HIS A CA 1
ATOM 812 C C . HIS A 1 112 ? -13.200 2.186 3.766 1.00 97.25 112 HIS A C 1
ATOM 814 O O . HIS A 1 112 ? -13.574 1.679 2.710 1.00 97.25 112 HIS A O 1
ATOM 820 N N . PHE A 1 113 ? -13.399 1.615 4.944 1.00 96.62 113 PHE A N 1
ATOM 821 C CA . PHE A 1 113 ? -14.249 0.449 5.125 1.00 96.62 113 PHE A CA 1
ATOM 822 C C . PHE A 1 113 ? -14.996 0.553 6.453 1.00 96.62 113 PHE A C 1
ATOM 824 O O . PHE A 1 113 ? -14.656 1.370 7.312 1.00 96.62 113 PHE A O 1
ATOM 831 N N . THR A 1 114 ? -16.022 -0.272 6.609 1.00 96.12 114 THR A N 1
ATOM 832 C CA . THR A 1 114 ? -16.825 -0.345 7.829 1.00 96.12 114 THR A CA 1
ATOM 833 C C . THR A 1 114 ? -16.759 -1.759 8.382 1.00 96.12 114 THR A C 1
ATOM 835 O O . THR A 1 114 ? -16.717 -2.711 7.606 1.00 96.12 114 THR A O 1
ATOM 838 N N . VAL A 1 115 ? -16.750 -1.868 9.707 1.00 95.06 115 VAL A N 1
ATOM 839 C CA . VAL A 1 115 ? -16.832 -3.124 10.461 1.00 95.06 115 VAL A CA 1
ATOM 840 C C . VAL A 1 115 ? -17.896 -2.992 11.547 1.00 95.06 115 VAL A C 1
ATOM 842 O O . VAL A 1 115 ? -18.048 -1.924 12.147 1.00 95.06 115 VAL A O 1
ATOM 845 N N . SER A 1 116 ? -18.627 -4.068 11.827 1.00 95.75 116 SER A N 1
ATOM 846 C CA . SER A 1 116 ? -19.753 -4.074 12.780 1.00 95.75 116 SER A CA 1
ATOM 847 C C . SER A 1 116 ? -19.294 -4.284 14.228 1.00 95.75 116 SER A C 1
ATOM 849 O O . SER A 1 116 ? -19.814 -5.139 14.943 1.00 95.75 116 SER A O 1
ATOM 851 N N . TYR A 1 117 ? -18.270 -3.534 14.644 1.00 95.81 117 TYR A N 1
ATOM 852 C CA . TYR A 1 117 ? -17.704 -3.592 15.990 1.00 95.81 117 TYR A CA 1
ATOM 853 C C . TYR A 1 117 ? -17.372 -2.192 16.527 1.00 95.81 117 TYR A C 1
ATOM 855 O O . TYR A 1 117 ? -17.021 -1.317 15.729 1.00 95.81 117 TYR A O 1
ATOM 863 N N . PRO A 1 118 ? -17.405 -1.978 17.859 1.00 96.94 118 PRO A N 1
ATOM 864 C CA . PRO A 1 118 ? -17.093 -0.683 18.464 1.00 96.94 118 PRO A CA 1
ATOM 865 C C . PRO A 1 118 ? -15.645 -0.220 18.222 1.00 96.94 118 PRO A C 1
ATOM 867 O O . PRO A 1 118 ? -14.742 -1.068 18.204 1.00 96.94 118 PRO A O 1
ATOM 870 N N . PRO A 1 119 ? -15.379 1.102 18.140 1.00 97.00 119 PRO A N 1
ATOM 871 C CA . PRO A 1 119 ? -14.059 1.624 17.777 1.00 97.00 119 PRO A CA 1
ATOM 872 C C . PRO A 1 119 ? -12.916 1.143 18.662 1.00 97.00 119 P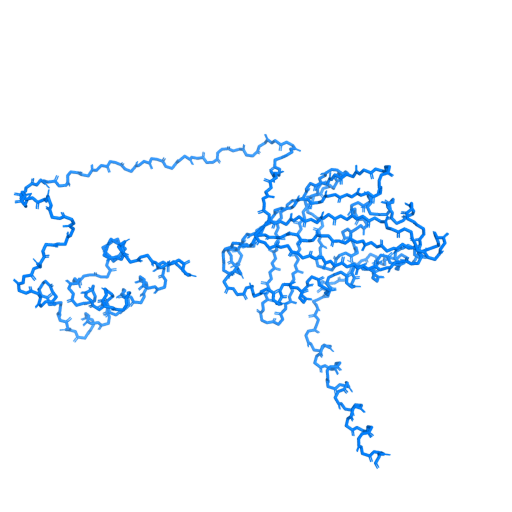RO A C 1
ATOM 874 O O . PRO A 1 119 ? -11.860 0.813 18.136 1.00 97.00 119 PRO A O 1
ATOM 877 N N . GLY A 1 120 ? -13.119 1.033 19.979 1.00 95.38 120 GLY A N 1
ATOM 878 C CA . GLY A 1 120 ? -12.083 0.538 20.894 1.00 95.38 120 GLY A CA 1
ATOM 879 C C . GLY A 1 120 ? -11.621 -0.879 20.539 1.00 95.38 120 GLY A C 1
ATOM 880 O O . GLY A 1 120 ? -10.430 -1.118 20.370 1.00 95.38 120 GLY A O 1
ATOM 881 N N . ARG A 1 121 ? -12.568 -1.793 20.287 1.00 95.38 121 ARG A N 1
ATOM 882 C CA . ARG A 1 121 ? -12.269 -3.187 19.918 1.00 95.38 121 ARG A CA 1
ATOM 883 C C . ARG A 1 121 ? -11.523 -3.279 18.586 1.00 95.38 121 ARG A C 1
ATOM 885 O O . ARG A 1 121 ? -10.595 -4.071 18.441 1.00 95.38 121 ARG A O 1
ATOM 892 N N . VAL A 1 122 ? -11.939 -2.474 17.610 1.00 96.94 122 VAL A N 1
ATOM 893 C CA . VAL A 1 122 ? -11.281 -2.404 16.299 1.00 96.94 122 VAL A CA 1
ATOM 894 C C . VAL A 1 122 ? -9.880 -1.813 16.445 1.00 96.94 122 VAL A C 1
ATOM 896 O O . VAL A 1 122 ? -8.936 -2.330 15.855 1.00 96.94 122 VAL A O 1
ATOM 899 N N . PHE A 1 123 ? -9.723 -0.765 17.254 1.00 96.69 123 PHE A N 1
ATOM 900 C CA . PHE A 1 123 ? -8.439 -0.116 17.486 1.00 96.69 123 PHE A CA 1
ATOM 901 C C . PHE A 1 123 ? -7.441 -1.057 18.159 1.00 96.69 123 PHE A C 1
ATOM 903 O O . PHE A 1 123 ? -6.291 -1.104 17.728 1.00 96.69 123 PHE A O 1
ATOM 910 N N . ASP A 1 124 ? -7.873 -1.825 19.159 1.00 94.94 124 ASP A N 1
ATOM 911 C CA . ASP A 1 124 ? -7.049 -2.832 19.834 1.00 94.94 124 ASP A CA 1
ATOM 912 C C . ASP A 1 124 ? -6.568 -3.904 18.856 1.00 94.94 124 ASP A C 1
ATOM 914 O O . ASP A 1 124 ? -5.373 -4.191 18.792 1.00 94.94 124 ASP A O 1
ATOM 918 N N . MET A 1 125 ? -7.472 -4.417 18.016 1.00 94.38 125 MET A N 1
ATOM 919 C CA . MET A 1 125 ? -7.142 -5.380 16.963 1.00 94.38 125 MET A CA 1
ATOM 920 C C . MET A 1 125 ? -6.152 -4.811 15.937 1.00 94.38 125 MET A C 1
ATOM 922 O O . MET A 1 125 ? -5.204 -5.492 15.556 1.00 94.38 125 MET A O 1
ATOM 926 N N . LEU A 1 126 ? -6.308 -3.547 15.524 1.00 94.75 126 LEU A N 1
ATOM 927 C CA . LEU A 1 126 ? -5.337 -2.868 14.653 1.00 94.75 126 LEU A CA 1
ATOM 928 C C . LEU A 1 126 ? -3.966 -2.658 15.323 1.00 94.75 126 LEU A C 1
ATOM 930 O O . LEU A 1 126 ? -2.982 -2.386 14.638 1.00 94.75 126 LEU A O 1
ATOM 934 N N . GLY A 1 127 ? -3.896 -2.779 16.650 1.00 92.56 127 GLY A N 1
ATOM 935 C CA . GLY A 1 127 ? -2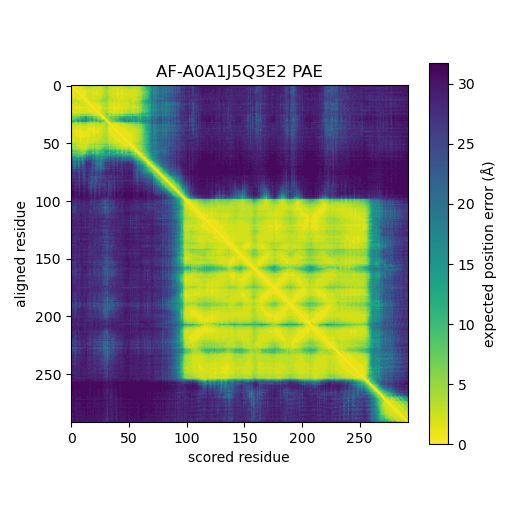.659 -2.773 17.422 1.00 92.56 127 GLY A CA 1
ATOM 936 C C . GLY A 1 127 ? -1.892 -4.090 17.415 1.00 92.56 127 GLY A C 1
ATOM 937 O O . GLY A 1 127 ? -0.681 -4.081 17.641 1.00 92.56 127 GLY A O 1
ATOM 938 N N . ASP A 1 128 ? -2.564 -5.208 17.144 1.00 92.88 128 ASP A N 1
ATOM 939 C CA . ASP A 1 128 ? -1.919 -6.509 17.021 1.00 92.88 128 ASP A CA 1
ATOM 940 C C . ASP A 1 128 ? -1.379 -6.682 15.598 1.00 92.88 128 ASP A C 1
ATOM 942 O O . ASP A 1 128 ? -2.052 -7.152 14.678 1.00 92.88 128 ASP A O 1
ATOM 946 N N . VAL A 1 129 ? -0.116 -6.296 15.416 1.00 92.62 129 VAL A N 1
ATOM 947 C CA . VAL A 1 129 ? 0.587 -6.348 14.127 1.00 92.62 129 VAL A CA 1
ATOM 948 C C . VAL A 1 129 ? 0.530 -7.739 13.491 1.00 92.62 129 VAL A C 1
ATOM 950 O O . VAL A 1 129 ? 0.428 -7.853 12.266 1.00 92.62 129 VAL A O 1
ATOM 953 N N . ARG A 1 130 ? 0.575 -8.806 14.297 1.00 91.50 130 ARG A N 1
ATOM 954 C CA . ARG A 1 130 ? 0.543 -10.182 13.793 1.00 91.50 130 ARG A CA 1
ATOM 955 C C . ARG A 1 130 ? -0.824 -10.507 13.206 1.00 91.50 130 ARG A C 1
ATOM 957 O O . ARG A 1 130 ? -0.896 -11.062 12.108 1.00 91.50 130 ARG A O 1
ATOM 964 N N . GLN A 1 131 ? -1.888 -10.117 13.895 1.00 91.94 131 GLN A N 1
ATOM 965 C CA . GLN A 1 131 ? -3.254 -10.349 13.433 1.00 91.94 131 GLN A CA 1
ATOM 966 C C . GLN A 1 131 ? -3.625 -9.449 12.248 1.00 91.94 131 GLN A C 1
ATOM 968 O O . GLN A 1 131 ? -4.256 -9.907 11.293 1.00 91.94 131 GLN A O 1
ATOM 973 N N . VAL A 1 132 ? -3.162 -8.196 12.242 1.00 93.81 132 VAL A N 1
ATOM 974 C CA . VAL A 1 132 ? -3.308 -7.282 11.097 1.00 93.81 132 VAL A CA 1
ATOM 975 C C . VAL A 1 132 ? -2.628 -7.853 9.854 1.00 93.81 132 VAL A C 1
ATOM 977 O O . VAL A 1 132 ? -3.238 -7.887 8.784 1.00 93.81 132 VAL A O 1
ATOM 980 N N . ALA A 1 133 ? -1.392 -8.350 9.983 1.00 91.81 133 ALA A N 1
ATOM 981 C CA . ALA A 1 133 ? -0.676 -8.972 8.872 1.00 91.81 133 ALA A CA 1
ATOM 982 C C . ALA A 1 133 ? -1.415 -10.206 8.329 1.00 91.81 133 ALA A C 1
ATOM 984 O O . ALA A 1 133 ? -1.489 -10.378 7.115 1.00 91.81 133 ALA A O 1
ATOM 985 N N . ALA A 1 134 ? -2.019 -11.021 9.202 1.00 92.12 134 ALA A N 1
ATOM 986 C CA . ALA A 1 134 ? -2.822 -12.177 8.800 1.00 92.12 134 ALA A CA 1
ATOM 987 C C . ALA A 1 134 ? -4.108 -11.795 8.040 1.00 92.12 134 ALA A C 1
ATOM 989 O O . ALA A 1 134 ? -4.606 -12.577 7.230 1.00 92.12 134 ALA A O 1
ATOM 990 N N . CYS A 1 135 ? -4.638 -10.589 8.264 1.00 93.81 135 CYS A N 1
ATOM 991 C CA . CYS A 1 135 ? -5.810 -10.089 7.546 1.00 93.81 135 CYS A CA 1
ATOM 992 C C . CYS A 1 135 ? -5.473 -9.533 6.153 1.00 93.81 135 CYS A C 1
ATOM 994 O O . CYS A 1 135 ? -6.373 -9.414 5.318 1.00 93.81 135 CYS A O 1
ATOM 996 N N . LEU A 1 136 ? -4.208 -9.201 5.874 1.00 93.38 136 LEU A N 1
ATOM 997 C CA . LEU A 1 136 ? -3.783 -8.587 4.616 1.00 93.38 136 LEU A CA 1
ATOM 998 C C . LEU A 1 136 ? -3.352 -9.655 3.584 1.00 93.38 136 LEU A C 1
ATOM 1000 O O . LEU A 1 136 ? -2.347 -10.338 3.786 1.00 93.38 136 LEU A O 1
ATOM 1004 N N . PRO A 1 137 ? -4.049 -9.803 2.439 1.00 89.00 137 PRO A N 1
ATOM 1005 C CA . PRO A 1 137 ? -3.722 -10.843 1.466 1.00 89.00 137 PRO A CA 1
ATOM 1006 C C . PRO A 1 137 ? -2.307 -10.719 0.898 1.00 89.00 137 PRO A C 1
ATOM 1008 O O . PRO A 1 137 ? -1.892 -9.658 0.429 1.00 89.00 137 PRO A O 1
ATOM 1011 N N . GLY A 1 138 ? -1.582 -11.838 0.887 1.00 91.00 138 GLY A N 1
ATOM 1012 C CA . GLY A 1 138 ? -0.217 -11.908 0.366 1.00 91.00 138 GLY A CA 1
ATOM 1013 C C . GLY A 1 138 ? 0.839 -11.270 1.270 1.00 91.00 138 GLY A C 1
ATOM 1014 O O . GLY A 1 138 ? 2.009 -11.259 0.881 1.00 91.00 138 GLY A O 1
ATOM 1015 N N . ALA A 1 139 ? 0.457 -10.755 2.443 1.00 93.62 139 ALA A N 1
ATOM 1016 C CA . ALA A 1 139 ? 1.392 -10.299 3.455 1.00 93.62 139 ALA A CA 1
ATOM 1017 C C . ALA A 1 139 ? 1.959 -11.480 4.253 1.00 93.62 139 ALA A C 1
ATOM 1019 O O . ALA A 1 139 ? 1.271 -12.458 4.541 1.00 93.62 139 ALA A O 1
ATOM 1020 N N . SER A 1 140 ? 3.229 -11.381 4.623 1.00 93.44 140 SER A N 1
ATOM 1021 C CA . SER A 1 140 ? 3.901 -12.337 5.500 1.00 93.44 140 SER A CA 1
ATOM 1022 C C . SER A 1 140 ? 4.932 -11.616 6.352 1.00 93.44 140 SER A C 1
ATOM 1024 O O . SER A 1 140 ? 5.671 -10.777 5.834 1.00 93.44 140 SER A O 1
ATOM 1026 N N . LEU A 1 141 ? 5.026 -11.974 7.627 1.00 94.31 141 LEU A N 1
ATOM 1027 C CA . LEU A 1 141 ? 6.077 -11.485 8.513 1.00 94.31 141 LEU A CA 1
ATOM 1028 C C . LEU A 1 141 ? 7.392 -12.215 8.217 1.00 94.31 141 LEU A C 1
ATOM 1030 O O . LEU A 1 141 ? 7.399 -13.431 8.039 1.00 94.31 141 LEU A O 1
ATOM 1034 N N . THR A 1 142 ? 8.497 -11.475 8.148 1.00 92.56 142 THR A N 1
ATOM 1035 C CA . THR A 1 142 ? 9.845 -12.035 7.926 1.00 92.56 142 THR A CA 1
ATOM 1036 C C . THR A 1 142 ? 10.743 -11.932 9.155 1.00 92.56 142 THR A C 1
ATOM 1038 O O . THR A 1 142 ? 11.845 -12.470 9.142 1.00 92.56 142 THR A O 1
ATOM 1041 N N . GLY A 1 143 ? 10.276 -11.256 10.202 1.00 88.31 143 GLY A N 1
ATOM 1042 C CA . GLY A 1 143 ? 10.919 -11.151 11.507 1.00 88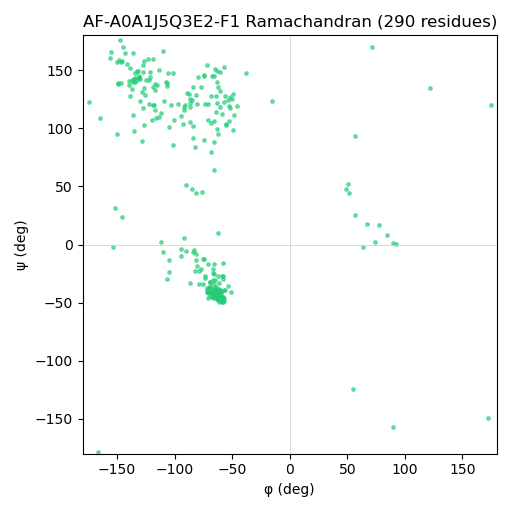.31 143 GLY A CA 1
ATOM 1043 C C . GLY A 1 143 ? 9.867 -11.045 12.609 1.00 88.31 143 GLY A C 1
ATOM 1044 O O . GLY A 1 143 ? 8.668 -10.985 12.320 1.00 88.31 143 GLY A O 1
ATOM 1045 N N . GLU A 1 144 ? 10.311 -11.027 13.865 1.00 91.06 144 GLU A N 1
ATOM 1046 C CA . GLU A 1 144 ? 9.401 -10.874 15.001 1.00 91.06 144 GLU A CA 1
ATOM 1047 C C . GLU A 1 144 ? 8.904 -9.418 15.076 1.00 91.06 144 GLU A C 1
ATOM 1049 O O . GLU A 1 144 ? 9.728 -8.500 15.149 1.00 91.06 144 GLU A O 1
ATOM 1054 N N . PRO A 1 145 ? 7.583 -9.172 14.997 1.00 92.19 145 PRO A N 1
ATOM 1055 C CA . PRO A 1 145 ? 7.043 -7.821 15.008 1.00 92.19 145 PRO A CA 1
ATOM 1056 C C . PRO A 1 145 ? 7.098 -7.218 16.413 1.00 92.19 145 PRO A C 1
ATOM 1058 O O . PRO A 1 145 ? 6.858 -7.896 17.411 1.00 92.19 145 PRO A O 1
ATOM 1061 N N . THR A 1 146 ? 7.333 -5.912 16.482 1.00 91.50 146 THR A N 1
ATOM 1062 C CA . THR A 1 146 ? 7.116 -5.102 17.683 1.00 91.50 146 THR A CA 1
ATOM 1063 C C . THR A 1 146 ? 5.922 -4.165 17.459 1.00 91.50 146 THR A C 1
ATOM 1065 O O . THR A 1 146 ? 5.490 -3.984 16.317 1.00 91.50 146 THR A O 1
ATOM 1068 N N . PRO A 1 147 ? 5.378 -3.527 18.511 1.00 88.19 147 PRO A N 1
ATOM 1069 C CA . PRO A 1 147 ? 4.280 -2.569 18.354 1.00 88.19 147 PRO A CA 1
ATOM 1070 C C . PRO A 1 147 ? 4.607 -1.372 17.445 1.00 88.19 147 PRO A C 1
ATOM 1072 O O . PRO A 1 147 ? 3.708 -0.805 16.831 1.00 88.19 147 PRO A O 1
ATOM 1075 N N . GLU A 1 148 ? 5.884 -0.995 17.344 1.00 90.38 148 GLU A N 1
ATOM 1076 C CA . GLU A 1 148 ? 6.343 0.181 16.590 1.00 90.38 148 GLU A CA 1
ATOM 1077 C C . GLU A 1 148 ? 7.006 -0.179 15.257 1.00 90.38 148 GLU A C 1
ATOM 1079 O O . GLU A 1 148 ? 7.236 0.700 14.424 1.00 90.38 148 GLU A O 1
ATOM 1084 N N . ARG A 1 149 ? 7.344 -1.454 15.030 1.00 92.62 149 ARG A N 1
ATOM 1085 C CA . ARG A 1 149 ? 8.095 -1.877 13.848 1.00 92.62 149 ARG A CA 1
ATOM 1086 C C . ARG A 1 149 ? 7.738 -3.288 13.409 1.00 92.62 149 ARG A C 1
ATOM 1088 O O . ARG A 1 149 ? 7.659 -4.219 14.202 1.00 92.62 149 ARG A O 1
ATOM 1095 N N . VAL A 1 150 ? 7.637 -3.462 12.098 1.00 94.56 150 VAL A N 1
ATOM 1096 C CA . VAL A 1 150 ? 7.411 -4.758 11.466 1.00 94.56 150 VAL A CA 1
ATOM 1097 C C . VAL A 1 150 ? 8.330 -4.954 10.271 1.00 94.56 150 VAL A C 1
ATOM 1099 O O . VAL A 1 150 ? 8.585 -4.020 9.510 1.00 94.56 150 VAL A O 1
ATOM 1102 N N . GLU A 1 151 ? 8.801 -6.184 10.087 1.00 95.69 151 GLU A N 1
ATOM 1103 C CA . GLU A 1 151 ? 9.521 -6.615 8.891 1.00 95.69 151 GLU A CA 1
ATOM 1104 C C . GLU A 1 151 ? 8.719 -7.700 8.185 1.00 95.69 151 GLU A C 1
ATOM 1106 O O . GLU A 1 151 ? 8.210 -8.635 8.812 1.00 95.69 151 GLU A O 1
ATOM 1111 N N . GLY A 1 152 ? 8.575 -7.565 6.871 1.00 94.25 152 GLY A N 1
ATOM 1112 C CA . GLY A 1 152 ? 7.712 -8.454 6.121 1.00 94.25 152 GLY A CA 1
ATOM 1113 C C . GLY A 1 152 ? 7.891 -8.393 4.616 1.00 94.25 152 GLY A C 1
ATOM 1114 O O . GLY A 1 152 ? 8.713 -7.663 4.053 1.00 94.25 152 GLY A O 1
ATOM 1115 N N . ALA A 1 153 ? 7.062 -9.191 3.962 1.00 94.12 153 ALA A N 1
ATOM 1116 C CA . ALA A 1 153 ? 6.903 -9.217 2.526 1.00 94.12 153 ALA A CA 1
ATOM 1117 C C . ALA A 1 153 ? 5.427 -9.069 2.163 1.00 94.12 153 ALA A C 1
ATOM 1119 O O . ALA A 1 153 ? 4.557 -9.534 2.895 1.00 94.12 153 ALA A O 1
ATOM 1120 N N . ILE A 1 154 ? 5.153 -8.443 1.023 1.00 93.19 154 ILE A N 1
ATOM 1121 C CA . ILE A 1 154 ? 3.826 -8.377 0.417 1.00 93.19 154 ILE A CA 1
ATOM 1122 C C . ILE A 1 154 ? 3.950 -8.847 -1.028 1.00 93.19 154 ILE A C 1
ATOM 1124 O O . ILE A 1 154 ? 4.625 -8.221 -1.855 1.00 93.19 154 ILE A O 1
ATOM 1128 N N . ARG A 1 155 ? 3.267 -9.949 -1.341 1.00 92.50 155 ARG A N 1
ATOM 1129 C CA . ARG A 1 155 ? 3.183 -10.505 -2.688 1.00 92.50 155 ARG A CA 1
ATOM 1130 C C . ARG A 1 155 ? 1.835 -10.183 -3.311 1.00 92.50 155 ARG A C 1
ATOM 1132 O O . ARG A 1 155 ? 0.797 -10.636 -2.842 1.00 92.50 155 ARG A O 1
ATOM 1139 N N . VAL A 1 156 ? 1.861 -9.470 -4.432 1.00 87.56 156 VAL A N 1
ATOM 1140 C CA . VAL A 1 156 ? 0.660 -9.124 -5.201 1.00 87.56 156 VAL A CA 1
ATOM 1141 C C . VAL A 1 156 ? 0.762 -9.638 -6.627 1.00 87.56 156 VAL A C 1
ATOM 1143 O O . VAL A 1 156 ? 1.822 -9.597 -7.258 1.00 87.56 156 VAL A O 1
ATOM 1146 N N . LYS A 1 157 ? -0.367 -10.113 -7.152 1.00 84.25 157 LYS A N 1
ATOM 1147 C CA . LYS A 1 157 ? -0.500 -10.560 -8.537 1.00 84.25 157 LYS A CA 1
ATOM 1148 C C . LYS A 1 157 ? -1.725 -9.909 -9.161 1.00 84.25 157 LYS A C 1
ATOM 1150 O O . LYS A 1 157 ? -2.837 -10.067 -8.666 1.00 84.25 157 LYS A O 1
ATOM 1155 N N . LEU A 1 158 ? -1.512 -9.200 -10.264 1.00 73.94 158 LEU A N 1
ATOM 1156 C CA . LEU A 1 158 ? -2.555 -8.527 -11.022 1.00 73.94 158 LEU A CA 1
ATOM 1157 C C . LEU A 1 158 ? -2.338 -8.782 -12.514 1.00 73.94 158 LEU A C 1
ATOM 1159 O O . LEU A 1 158 ? -1.512 -8.144 -13.169 1.00 73.94 158 LEU A O 1
ATOM 1163 N N . GLY A 1 159 ? -3.063 -9.769 -13.041 1.00 75.12 159 GLY A N 1
ATOM 1164 C CA . GLY A 1 159 ? -2.886 -10.237 -14.414 1.00 75.12 159 GLY A CA 1
ATOM 1165 C C . GLY A 1 159 ? -1.428 -10.650 -14.682 1.00 75.12 159 GLY A C 1
ATOM 1166 O O . GLY A 1 159 ? -0.901 -11.488 -13.946 1.00 75.12 159 GLY A O 1
ATOM 1167 N N . PRO A 1 160 ? -0.761 -10.081 -15.705 1.00 77.56 160 PRO A N 1
ATOM 1168 C CA . PRO A 1 160 ? 0.635 -10.394 -16.013 1.00 77.56 160 PRO A CA 1
ATOM 1169 C C . PRO A 1 160 ? 1.634 -9.739 -15.044 1.00 77.56 160 PRO A C 1
ATOM 1171 O O . PRO A 1 160 ? 2.817 -10.078 -15.060 1.00 77.56 160 PRO A O 1
ATOM 1174 N N . ILE A 1 161 ? 1.193 -8.791 -14.211 1.00 80.00 161 ILE A N 1
ATOM 1175 C CA . ILE A 1 161 ? 2.054 -8.097 -13.256 1.00 80.00 161 ILE A CA 1
ATOM 1176 C C . ILE A 1 161 ? 2.101 -8.917 -11.971 1.00 80.00 161 ILE A C 1
ATOM 1178 O O . ILE A 1 161 ? 1.082 -9.314 -11.411 1.00 80.00 161 ILE A O 1
ATOM 1182 N N . SER A 1 162 ? 3.306 -9.172 -11.486 1.00 85.00 162 SER A N 1
ATOM 1183 C CA . SER A 1 162 ? 3.537 -9.726 -10.155 1.00 85.00 162 SER A CA 1
ATOM 1184 C C . SER A 1 162 ? 4.574 -8.860 -9.465 1.00 85.00 162 SER A C 1
ATOM 1186 O O . SER A 1 162 ? 5.510 -8.403 -10.124 1.00 85.00 162 SER A O 1
ATOM 1188 N N . ALA A 1 163 ? 4.418 -8.647 -8.168 1.00 87.94 163 ALA A N 1
ATOM 1189 C CA . ALA A 1 163 ? 5.405 -7.976 -7.340 1.00 87.94 163 ALA A CA 1
ATOM 1190 C C . ALA A 1 163 ? 5.551 -8.736 -6.021 1.00 87.94 163 ALA A C 1
ATOM 1192 O O . ALA A 1 163 ? 4.571 -9.253 -5.486 1.00 87.94 163 ALA A O 1
ATOM 1193 N N . ASP A 1 164 ? 6.783 -8.821 -5.535 1.00 93.38 164 ASP A N 1
ATOM 1194 C CA . ASP A 1 164 ? 7.137 -9.395 -4.237 1.00 93.38 164 ASP A CA 1
ATOM 1195 C C . ASP A 1 164 ? 7.989 -8.339 -3.534 1.00 93.38 164 ASP A C 1
ATOM 1197 O O . ASP A 1 164 ? 9.196 -8.237 -3.760 1.00 93.38 164 ASP A O 1
ATOM 1201 N N . PHE A 1 165 ? 7.317 -7.446 -2.807 1.00 94.50 165 PHE A N 1
ATOM 1202 C CA . PHE A 1 165 ? 7.983 -6.375 -2.082 1.00 94.50 165 PHE A CA 1
ATOM 1203 C C . PHE A 1 165 ? 8.404 -6.887 -0.719 1.00 94.50 165 PHE A C 1
ATOM 1205 O O . PHE A 1 165 ? 7.565 -7.339 0.051 1.00 94.50 165 PHE A O 1
ATOM 1212 N N . ARG A 1 166 ? 9.687 -6.747 -0.401 1.00 96.69 166 ARG A N 1
ATOM 1213 C CA . ARG A 1 166 ? 10.248 -7.047 0.918 1.00 96.69 166 ARG A CA 1
ATOM 1214 C C . ARG A 1 166 ? 10.770 -5.782 1.561 1.00 96.69 166 ARG A C 1
ATOM 1216 O O . ARG A 1 166 ? 11.417 -4.976 0.884 1.00 96.69 166 ARG A O 1
ATOM 1223 N N . GLY A 1 167 ? 10.509 -5.617 2.848 1.00 94.81 167 GLY A N 1
ATOM 1224 C CA . GLY A 1 167 ? 11.001 -4.472 3.591 1.00 94.81 167 GLY A CA 1
ATOM 1225 C C . GLY A 1 167 ? 10.435 -4.387 4.996 1.00 94.81 167 GLY A C 1
ATOM 1226 O O . GLY A 1 167 ? 10.161 -5.402 5.631 1.00 94.81 167 GLY A O 1
ATOM 1227 N N . ALA A 1 168 ? 10.297 -3.160 5.478 1.00 95.75 168 ALA A N 1
ATOM 1228 C CA . ALA A 1 168 ? 9.918 -2.886 6.851 1.00 95.75 168 ALA A CA 1
ATOM 1229 C C . ALA A 1 168 ? 8.964 -1.695 6.921 1.00 95.75 168 ALA A C 1
ATOM 1231 O O . ALA A 1 168 ? 8.975 -0.823 6.045 1.00 95.75 168 ALA A O 1
ATOM 1232 N N . ALA A 1 169 ? 8.168 -1.649 7.981 1.00 96.06 169 ALA A N 1
ATOM 1233 C CA . ALA A 1 169 ? 7.325 -0.517 8.317 1.00 96.06 169 ALA A CA 1
ATOM 1234 C C . ALA A 1 169 ? 7.485 -0.134 9.786 1.00 96.06 169 ALA A C 1
ATOM 1236 O O . ALA A 1 169 ? 7.774 -0.978 10.633 1.00 96.06 169 ALA A O 1
ATOM 1237 N N . ARG A 1 170 ? 7.312 1.157 10.059 1.00 95.50 170 ARG A N 1
ATOM 1238 C CA . ARG A 1 170 ? 7.173 1.719 11.398 1.00 95.50 170 ARG A CA 1
ATOM 1239 C C . ARG A 1 170 ? 5.719 2.110 11.631 1.00 95.50 170 ARG A C 1
ATOM 1241 O O . ARG A 1 170 ? 5.038 2.505 10.681 1.00 95.50 170 ARG A O 1
ATOM 1248 N N . LEU A 1 171 ? 5.270 2.002 12.870 1.00 95.38 171 LEU A N 1
ATOM 1249 C CA . LEU A 1 171 ? 3.896 2.242 13.278 1.00 95.38 171 LEU A CA 1
ATOM 1250 C C . LEU A 1 171 ? 3.869 3.254 14.425 1.00 95.38 171 LEU A C 1
ATOM 1252 O O . LEU A 1 171 ? 4.638 3.153 15.373 1.00 95.38 171 LEU A O 1
ATOM 1256 N N . GLU A 1 172 ? 2.965 4.219 14.324 1.00 95.56 172 GLU A N 1
ATOM 1257 C CA . GLU A 1 172 ? 2.631 5.195 15.360 1.00 95.56 172 GLU A CA 1
ATOM 1258 C C . GLU A 1 172 ? 1.129 5.120 15.628 1.00 95.56 172 GLU A C 1
ATOM 1260 O O . GLU A 1 172 ? 0.336 4.952 14.695 1.00 95.56 172 GLU A O 1
ATOM 1265 N N . ARG A 1 173 ? 0.723 5.257 16.892 1.00 95.81 173 ARG A N 1
ATOM 1266 C CA . ARG A 1 173 ? -0.682 5.187 17.311 1.00 95.81 173 ARG A CA 1
ATOM 1267 C C . ARG A 1 173 ? -0.971 6.241 18.373 1.00 95.81 173 ARG A C 1
ATOM 1269 O O . ARG A 1 173 ? -0.157 6.456 19.264 1.00 95.81 173 ARG A O 1
ATOM 1276 N N . ASP A 1 174 ? -2.143 6.854 18.284 1.00 96.56 174 ASP A N 1
ATOM 1277 C CA . ASP A 1 174 ? -2.691 7.782 19.276 1.00 96.56 174 ASP A CA 1
ATOM 1278 C C . ASP A 1 174 ? -4.005 7.174 19.784 1.00 96.56 174 ASP A C 1
ATOM 1280 O O . ASP A 1 174 ? -4.990 7.090 19.041 1.00 96.56 174 ASP A O 1
ATOM 1284 N N . LEU A 1 175 ? -3.975 6.679 21.026 1.00 93.62 175 LEU A N 1
ATOM 1285 C CA . LEU A 1 175 ? -5.095 5.979 21.661 1.00 93.62 175 LEU A CA 1
ATOM 1286 C C . LEU A 1 175 ? -6.258 6.929 21.969 1.00 93.62 175 LEU A C 1
ATOM 1288 O O . LEU A 1 175 ? -7.407 6.509 21.902 1.00 93.62 175 LEU A O 1
ATOM 1292 N N . GLU A 1 176 ? -5.976 8.195 22.278 1.00 94.06 176 GLU A N 1
ATOM 1293 C CA . GLU A 1 176 ? -7.008 9.175 22.631 1.00 94.06 176 GLU A CA 1
ATOM 1294 C C . GLU A 1 176 ? -7.817 9.578 21.399 1.00 94.06 176 GLU A C 1
ATOM 1296 O O . GLU A 1 176 ? -9.041 9.690 21.453 1.00 94.06 176 GLU A O 1
ATOM 1301 N N . LYS A 1 177 ? -7.137 9.759 20.262 1.00 96.12 177 LYS A N 1
ATOM 1302 C CA . LYS A 1 177 ? -7.781 10.149 18.998 1.00 96.12 177 LYS A CA 1
ATOM 1303 C C . LYS A 1 177 ? -8.229 8.966 18.148 1.00 96.12 1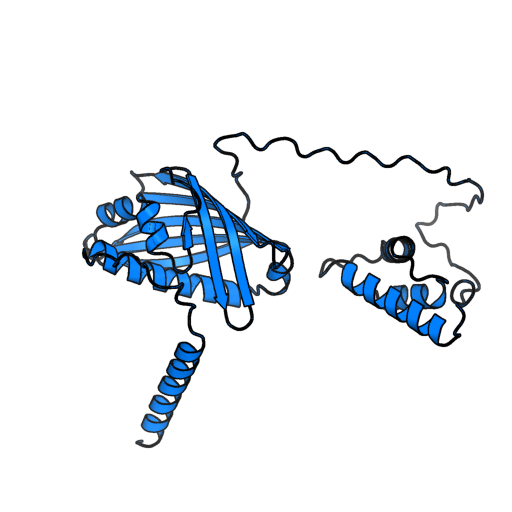77 LYS A C 1
ATOM 1305 O O . LYS A 1 177 ? -8.817 9.179 17.087 1.00 96.12 177 LYS A O 1
ATOM 1310 N N . LEU A 1 178 ? -7.909 7.739 18.563 1.00 97.31 178 LEU A N 1
ATOM 1311 C CA . LEU A 1 178 ? -8.110 6.518 17.779 1.00 97.31 178 LEU A CA 1
ATOM 1312 C C . LEU A 1 178 ? -7.562 6.670 16.353 1.00 97.31 178 LEU A C 1
ATOM 1314 O O . LEU A 1 178 ? -8.228 6.374 15.355 1.00 97.31 178 LEU A O 1
ATOM 1318 N N . THR A 1 179 ? -6.333 7.180 16.261 1.00 98.25 179 THR A N 1
ATOM 1319 C CA . THR A 1 179 ? -5.619 7.339 14.990 1.00 98.25 179 THR A CA 1
ATOM 1320 C C . THR A 1 179 ? -4.344 6.519 14.973 1.00 98.25 179 THR A C 1
ATOM 1322 O O . THR A 1 179 ? -3.794 6.152 16.013 1.00 98.25 179 THR A O 1
ATOM 1325 N N . GLY A 1 180 ? -3.847 6.243 13.775 1.00 97.06 180 GLY A N 1
ATOM 1326 C CA . GLY A 1 180 ? -2.503 5.721 13.619 1.00 97.06 180 GLY A CA 1
ATOM 1327 C C . GLY A 1 180 ? -1.914 6.016 12.256 1.00 97.06 180 GLY A C 1
ATOM 1328 O O . GLY A 1 180 ? -2.595 6.441 11.318 1.00 97.06 180 GLY A O 1
ATOM 1329 N N . ARG A 1 181 ? -0.604 5.821 12.174 1.00 97.69 181 ARG A N 1
ATOM 1330 C CA . ARG A 1 181 ? 0.212 6.105 11.004 1.00 97.69 181 ARG A CA 1
ATOM 1331 C C . ARG A 1 181 ? 1.215 4.981 10.812 1.00 97.69 181 ARG A C 1
ATOM 1333 O O . ARG A 1 181 ? 1.955 4.627 11.720 1.00 97.69 181 ARG A O 1
ATOM 1340 N N . ILE A 1 182 ? 1.243 4.435 9.608 1.00 96.94 182 ILE A N 1
ATOM 1341 C CA . ILE A 1 182 ? 2.138 3.358 9.202 1.00 96.94 182 ILE A CA 1
ATOM 1342 C C . ILE A 1 182 ? 2.992 3.894 8.065 1.00 96.94 182 ILE A C 1
ATOM 1344 O O . ILE A 1 182 ? 2.455 4.281 7.029 1.00 96.94 182 ILE A O 1
ATOM 1348 N N . VAL A 1 183 ? 4.310 3.915 8.240 1.00 97.50 183 VAL A N 1
ATOM 1349 C CA . VAL A 1 183 ? 5.260 4.346 7.206 1.00 97.50 183 VAL A CA 1
ATOM 1350 C C . VAL A 1 183 ? 6.151 3.168 6.857 1.00 97.50 183 VAL A C 1
ATOM 1352 O O . VAL A 1 183 ? 6.841 2.627 7.715 1.00 97.50 183 VAL A O 1
ATOM 1355 N N . GLY A 1 184 ? 6.133 2.755 5.595 1.00 96.00 184 GLY A N 1
ATOM 1356 C CA . GLY A 1 184 ? 6.830 1.568 5.122 1.00 96.00 184 GLY A CA 1
ATOM 1357 C C . GLY A 1 184 ? 7.733 1.835 3.933 1.00 96.00 184 GLY A C 1
ATOM 1358 O O . GLY A 1 184 ? 7.505 2.740 3.129 1.00 96.00 184 GLY A O 1
ATOM 1359 N N . MET A 1 185 ? 8.753 0.998 3.796 1.00 96.25 185 MET A N 1
ATOM 1360 C CA . MET A 1 185 ? 9.603 0.938 2.615 1.00 96.25 185 MET A CA 1
ATOM 1361 C C . MET A 1 185 ? 9.772 -0.512 2.191 1.00 96.25 185 MET A C 1
ATOM 1363 O O . MET A 1 185 ? 9.919 -1.394 3.033 1.00 96.25 185 MET A O 1
ATOM 1367 N N . GLY A 1 186 ? 9.790 -0.755 0.885 1.00 95.25 186 GLY A N 1
ATOM 1368 C CA . GLY A 1 186 ? 9.958 -2.094 0.340 1.00 95.25 186 GLY A CA 1
ATOM 1369 C C . GLY A 1 186 ? 10.643 -2.093 -1.015 1.00 95.25 186 GLY A C 1
ATOM 1370 O O . GLY A 1 186 ? 10.628 -1.106 -1.751 1.00 95.25 186 GLY A O 1
ATOM 1371 N N . SER A 1 187 ? 11.245 -3.223 -1.362 1.00 94.50 187 SER A N 1
ATOM 1372 C CA . SER A 1 187 ? 11.893 -3.433 -2.653 1.00 94.50 187 SER A CA 1
ATOM 1373 C C . SER A 1 187 ? 11.510 -4.778 -3.252 1.00 94.50 187 SER A C 1
ATOM 1375 O O . SER A 1 187 ? 11.353 -5.762 -2.536 1.00 94.50 187 SER A O 1
ATOM 1377 N N . ASP A 1 188 ? 11.360 -4.803 -4.571 1.00 94.31 188 ASP A N 1
ATOM 1378 C CA . ASP A 1 188 ? 11.212 -6.010 -5.374 1.00 94.31 188 ASP A CA 1
ATOM 1379 C C . ASP A 1 188 ? 12.450 -6.139 -6.263 1.00 94.31 188 ASP A C 1
ATOM 1381 O O . ASP A 1 188 ? 12.656 -5.367 -7.207 1.00 94.31 188 ASP A O 1
ATOM 1385 N N . GLN A 1 189 ? 13.286 -7.131 -5.955 1.00 91.19 189 GLN A N 1
ATOM 1386 C CA . GLN A 1 189 ? 14.529 -7.378 -6.683 1.00 91.19 189 GLN A CA 1
ATOM 1387 C C . GLN A 1 189 ? 14.279 -7.818 -8.129 1.00 91.19 189 GLN A C 1
ATOM 1389 O O . GLN A 1 189 ? 15.045 -7.453 -9.024 1.00 91.19 189 GLN A O 1
ATOM 1394 N N . ARG A 1 190 ? 13.197 -8.567 -8.385 1.00 90.38 190 ARG A N 1
ATOM 1395 C CA . ARG A 1 190 ? 12.911 -9.143 -9.704 1.00 90.38 190 ARG A CA 1
ATOM 1396 C C . ARG A 1 190 ? 12.502 -8.061 -10.691 1.00 90.38 190 ARG A C 1
ATOM 1398 O O . ARG A 1 190 ? 13.011 -8.027 -11.809 1.00 90.38 190 ARG A O 1
ATOM 1405 N N . SER A 1 191 ? 11.613 -7.161 -10.278 1.00 90.31 191 SER A N 1
ATOM 1406 C CA . SER A 1 191 ? 11.241 -6.002 -11.099 1.00 90.31 191 SER A CA 1
ATOM 1407 C C . SER A 1 191 ? 12.208 -4.824 -10.957 1.00 90.31 191 SER A C 1
ATOM 1409 O O . SER A 1 191 ? 12.070 -3.839 -11.679 1.00 90.31 191 SER A O 1
ATOM 1411 N N . ARG A 1 192 ? 13.189 -4.901 -10.045 1.00 93.62 192 ARG A N 1
ATOM 1412 C CA . ARG A 1 192 ? 14.094 -3.793 -9.692 1.00 93.62 192 ARG A CA 1
ATOM 1413 C C . ARG A 1 192 ? 13.311 -2.523 -9.351 1.00 93.62 192 ARG A C 1
ATOM 1415 O O . ARG A 1 192 ? 13.627 -1.431 -9.830 1.00 93.62 192 ARG A O 1
ATOM 1422 N N . SER A 1 193 ? 12.256 -2.694 -8.563 1.00 94.06 193 SER A N 1
ATOM 1423 C CA . SER A 1 193 ? 11.375 -1.611 -8.131 1.00 94.06 193 SER A CA 1
ATOM 1424 C C . SER A 1 193 ? 11.492 -1.402 -6.631 1.00 94.06 193 SER A C 1
ATOM 1426 O O . SER A 1 193 ? 11.757 -2.341 -5.884 1.00 94.06 193 SER A O 1
ATOM 1428 N N . SER A 1 194 ? 11.278 -0.175 -6.177 1.00 94.44 194 SER A N 1
ATOM 1429 C CA . SER A 1 194 ? 11.197 0.148 -4.754 1.00 94.44 194 SER A CA 1
ATOM 1430 C C . SER A 1 194 ? 10.010 1.047 -4.483 1.00 94.44 194 SER A C 1
ATOM 1432 O O . SER A 1 194 ? 9.618 1.845 -5.333 1.00 94.44 194 SER A O 1
ATOM 1434 N N . THR A 1 195 ? 9.423 0.896 -3.307 1.00 93.81 195 THR A N 1
ATOM 1435 C CA . THR A 1 195 ? 8.234 1.620 -2.884 1.00 93.81 195 THR A CA 1
ATOM 1436 C C . THR A 1 195 ? 8.445 2.206 -1.498 1.00 93.81 195 THR A C 1
ATOM 1438 O O . THR A 1 195 ? 9.091 1.593 -0.647 1.00 93.81 195 THR A O 1
ATOM 1441 N N . GLN A 1 196 ? 7.899 3.394 -1.284 1.00 96.44 196 GLN A N 1
ATOM 1442 C CA . GLN A 1 196 ? 7.649 3.953 0.038 1.00 96.44 196 GLN A CA 1
ATOM 1443 C C . GLN A 1 196 ? 6.142 4.164 0.153 1.00 96.44 196 GLN A C 1
ATOM 1445 O O . GLN A 1 196 ? 5.516 4.633 -0.801 1.00 96.44 196 GLN A O 1
ATOM 1450 N N . GLY A 1 197 ? 5.567 3.791 1.288 1.00 96.00 197 GLY A N 1
ATOM 1451 C CA . GLY A 1 197 ? 4.135 3.870 1.547 1.00 96.00 197 GLY A CA 1
ATOM 1452 C C . GLY A 1 197 ? 3.861 4.537 2.884 1.00 96.00 197 GLY A C 1
ATOM 1453 O O . GLY A 1 197 ? 4.623 4.369 3.831 1.00 96.00 197 GLY A O 1
ATOM 1454 N N . GLU A 1 198 ? 2.773 5.287 2.950 1.00 97.62 198 GLU A N 1
ATOM 1455 C CA . GLU A 1 198 ? 2.206 5.824 4.175 1.00 97.62 198 GLU A CA 1
ATOM 1456 C C . GLU A 1 198 ? 0.722 5.463 4.218 1.00 97.62 198 GLU A C 1
ATOM 1458 O O . GLU A 1 198 ? 0.004 5.675 3.244 1.00 97.62 198 GLU A O 1
ATOM 1463 N N . ILE A 1 199 ? 0.260 4.931 5.343 1.00 97.56 199 ILE A N 1
ATOM 1464 C CA . ILE A 1 199 ? -1.161 4.749 5.627 1.00 97.56 199 ILE A CA 1
ATOM 1465 C C . ILE A 1 199 ? -1.452 5.504 6.913 1.00 97.56 199 ILE A C 1
ATOM 1467 O O . ILE A 1 199 ? -0.853 5.214 7.945 1.00 97.56 199 ILE A O 1
ATOM 1471 N N . ARG A 1 200 ? -2.366 6.467 6.860 1.00 98.31 200 ARG A N 1
ATOM 1472 C CA . ARG A 1 200 ? -2.954 7.085 8.051 1.00 98.31 200 ARG A CA 1
ATOM 1473 C C . ARG A 1 200 ? -4.372 6.587 8.193 1.00 98.31 200 ARG A C 1
ATOM 1475 O O . ARG A 1 200 ? -5.076 6.507 7.188 1.00 98.31 200 ARG A O 1
ATOM 1482 N N . TYR A 1 201 ? -4.780 6.288 9.415 1.00 98.44 201 TYR A N 1
ATOM 1483 C CA . TYR A 1 201 ? -6.135 5.851 9.693 1.00 98.44 201 TYR A CA 1
ATOM 1484 C C . TYR A 1 201 ? -6.743 6.601 10.875 1.00 98.44 201 TYR A C 1
ATOM 1486 O O . TYR A 1 201 ? -6.034 6.997 11.803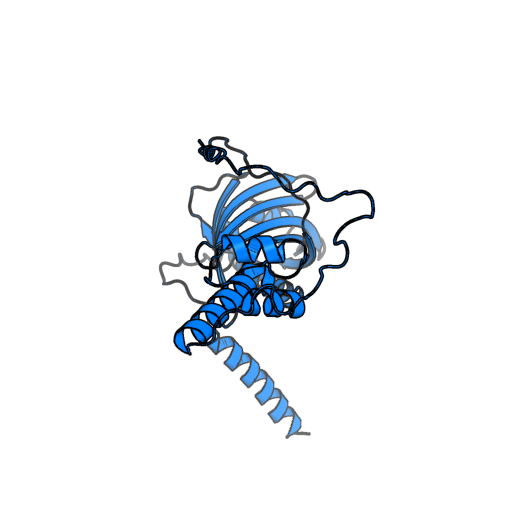 1.00 98.44 201 TYR A O 1
ATOM 1494 N N . HIS A 1 202 ? -8.060 6.775 10.830 1.00 98.38 202 HIS A N 1
ATOM 1495 C CA . HIS A 1 202 ? -8.871 7.307 11.918 1.00 98.38 202 HIS A CA 1
ATOM 1496 C C . HIS A 1 202 ? -10.155 6.486 12.040 1.00 98.38 202 HIS A C 1
ATOM 1498 O O . HIS A 1 202 ? -10.781 6.156 11.030 1.00 98.38 202 HIS A O 1
ATOM 1504 N N . LEU A 1 203 ? -10.514 6.113 13.267 1.00 98.38 203 LEU A N 1
ATOM 1505 C CA . LEU A 1 203 ? -11.718 5.337 13.543 1.00 98.38 203 LEU A CA 1
ATOM 1506 C C . LEU A 1 203 ? -12.845 6.273 13.958 1.00 98.38 203 LEU A C 1
ATOM 1508 O O . LEU A 1 203 ? -12.748 6.968 14.966 1.00 98.38 203 LEU A O 1
ATOM 1512 N N . VAL A 1 204 ? -13.934 6.229 13.199 1.00 97.81 204 VAL A N 1
ATOM 1513 C CA . VAL A 1 204 ? -15.138 7.017 13.444 1.00 97.81 204 VAL A CA 1
ATOM 1514 C C . VAL A 1 204 ? -16.252 6.079 13.924 1.00 97.81 204 VAL A C 1
ATOM 1516 O O . VAL A 1 204 ? -16.572 5.116 13.216 1.00 97.81 204 VAL A O 1
ATOM 1519 N N . PRO A 1 205 ? -16.855 6.318 15.105 1.00 97.06 205 PRO A N 1
ATOM 1520 C CA . PRO A 1 205 ? -18.023 5.563 15.542 1.00 97.06 205 PRO A CA 1
ATOM 1521 C C . PRO A 1 205 ? -19.203 5.789 14.594 1.00 97.06 205 PRO A C 1
ATOM 1523 O O . PRO A 1 205 ? -19.475 6.903 14.150 1.00 97.06 205 PRO A O 1
ATOM 1526 N N . THR A 1 206 ? -19.932 4.717 14.320 1.00 95.75 206 THR A N 1
ATOM 1527 C CA . THR A 1 206 ? -21.165 4.691 13.525 1.00 95.75 206 THR A CA 1
ATOM 1528 C C . THR A 1 206 ? -22.194 3.814 14.234 1.00 95.75 206 THR A C 1
ATOM 1530 O O . THR A 1 206 ? -21.833 3.090 15.160 1.00 95.75 206 THR A O 1
ATOM 1533 N N . GLU A 1 207 ? -23.469 3.896 13.843 1.00 93.69 207 GLU A N 1
ATOM 1534 C CA . GLU A 1 207 ? -24.551 3.106 14.465 1.00 93.69 207 GLU A CA 1
ATOM 1535 C C . GLU A 1 207 ? -24.538 3.219 16.001 1.00 93.69 207 GLU A C 1
ATOM 1537 O O . GLU A 1 207 ? -24.434 2.225 16.713 1.00 93.69 207 GLU A O 1
ATOM 1542 N N . GLU A 1 208 ? -24.528 4.455 16.514 1.00 92.06 208 GLU A N 1
ATOM 1543 C CA . GLU A 1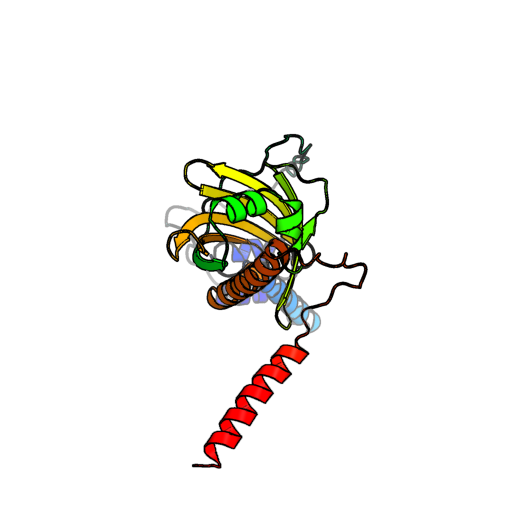 208 ? -24.498 4.743 17.962 1.00 92.06 208 GLU A CA 1
ATOM 1544 C C . GLU A 1 208 ? -23.302 4.110 18.708 1.00 92.06 208 GLU A C 1
ATOM 1546 O O . GLU A 1 208 ? -23.337 3.889 19.915 1.00 92.06 208 GLU A O 1
ATOM 1551 N N . GLY A 1 209 ? -22.206 3.844 17.989 1.00 89.94 209 GLY A N 1
ATOM 1552 C CA . GLY A 1 209 ? -20.985 3.250 18.534 1.00 89.94 209 GLY A CA 1
ATOM 1553 C C . GLY A 1 209 ? -20.929 1.724 18.436 1.00 89.94 209 GLY A C 1
ATOM 1554 O O . GLY A 1 209 ? -19.924 1.140 18.843 1.00 89.94 209 GLY A O 1
ATOM 1555 N N . ALA A 1 210 ? -21.953 1.078 17.870 1.00 93.06 210 ALA A N 1
ATOM 1556 C CA . ALA A 1 210 ? -21.954 -0.362 17.620 1.00 93.06 210 ALA A CA 1
ATOM 1557 C C . ALA A 1 210 ? -21.049 -0.761 16.441 1.00 93.06 210 ALA A C 1
ATOM 1559 O O . ALA A 1 210 ? -20.483 -1.856 16.445 1.00 93.06 210 ALA A O 1
ATOM 1560 N N . ALA A 1 211 ? -20.870 0.131 15.464 1.00 95.75 211 ALA A N 1
ATOM 1561 C CA . ALA A 1 211 ? -20.047 -0.093 14.281 1.00 95.75 211 ALA A CA 1
ATOM 1562 C C . ALA A 1 211 ? -18.954 0.973 14.145 1.00 95.75 211 ALA A C 1
ATOM 1564 O O . ALA A 1 211 ? -19.063 2.085 14.666 1.00 95.75 211 ALA A O 1
ATOM 1565 N N . THR A 1 212 ? -17.908 0.666 13.383 1.00 97.94 212 THR A N 1
ATOM 1566 C CA . THR A 1 212 ? -16.787 1.580 13.143 1.00 97.94 212 THR A CA 1
ATOM 1567 C C . THR A 1 212 ? -16.562 1.771 11.657 1.00 97.94 212 THR A C 1
ATOM 1569 O O . THR A 1 212 ? -16.371 0.803 10.920 1.00 97.94 212 THR A O 1
ATOM 1572 N N . ARG A 1 213 ? -16.493 3.030 11.229 1.00 98.06 213 ARG A N 1
ATOM 1573 C CA . ARG A 1 213 ? -15.950 3.419 9.928 1.00 98.06 213 ARG A CA 1
ATOM 1574 C C . ARG A 1 213 ? -14.466 3.729 10.097 1.00 98.06 213 ARG A C 1
ATOM 1576 O O . ARG A 1 213 ? -14.102 4.642 10.832 1.00 98.06 213 ARG A O 1
ATOM 1583 N N . VAL A 1 214 ? -13.612 2.976 9.414 1.00 98.31 214 VAL A N 1
ATOM 1584 C CA . VAL A 1 214 ? -12.169 3.227 9.372 1.00 98.31 214 VAL A CA 1
ATOM 1585 C C . VAL A 1 214 ? -11.874 4.068 8.139 1.00 98.31 214 VAL A C 1
ATOM 1587 O O . VAL A 1 214 ? -11.992 3.593 7.008 1.00 98.31 214 VAL A O 1
ATOM 1590 N N . GLU A 1 215 ? -11.504 5.324 8.352 1.00 98.38 215 GLU A N 1
ATOM 1591 C CA . GLU A 1 215 ? -11.107 6.233 7.280 1.00 98.38 215 GLU A CA 1
ATOM 1592 C C . GLU A 1 215 ? -9.607 6.124 7.034 1.00 98.38 215 GLU A C 1
ATOM 1594 O O . GLU A 1 215 ? -8.818 6.194 7.974 1.00 98.38 215 GLU A O 1
ATOM 1599 N N . LEU A 1 216 ? -9.211 5.953 5.773 1.00 98.12 216 LEU A N 1
ATOM 1600 C CA . LEU A 1 216 ? -7.828 5.747 5.360 1.00 98.12 216 LEU A CA 1
ATOM 1601 C C . LEU A 1 216 ? -7.355 6.892 4.462 1.00 98.12 216 LEU A C 1
ATOM 1603 O O . LEU A 1 216 ? -8.041 7.299 3.524 1.00 98.12 216 LEU A O 1
ATOM 1607 N N . SER A 1 217 ? -6.129 7.350 4.692 1.00 97.81 217 SER A N 1
ATOM 1608 C CA . SER A 1 217 ? -5.351 8.150 3.747 1.00 97.81 217 SER A CA 1
ATOM 1609 C C . SER A 1 217 ? -4.105 7.366 3.363 1.00 97.81 217 SER A C 1
ATOM 1611 O O . SER A 1 217 ? -3.264 7.064 4.210 1.00 97.81 217 SER A O 1
ATOM 1613 N N . ILE A 1 218 ? -4.015 6.998 2.088 1.00 97.31 218 ILE A N 1
ATOM 1614 C CA . ILE A 1 218 ? -2.978 6.126 1.545 1.00 97.31 218 ILE A CA 1
ATOM 1615 C C . ILE A 1 218 ? -2.094 6.959 0.623 1.00 97.31 218 ILE A C 1
ATOM 1617 O O . ILE A 1 218 ? -2.517 7.432 -0.436 1.00 97.31 218 ILE A O 1
ATOM 1621 N N . GLY A 1 219 ? -0.845 7.134 1.035 1.00 96.00 219 GLY A N 1
ATOM 1622 C CA . GLY A 1 219 ? 0.210 7.783 0.280 1.00 96.00 219 GLY A CA 1
ATOM 1623 C C . GLY A 1 219 ? 1.228 6.771 -0.231 1.00 96.00 219 GLY A C 1
ATOM 1624 O O . GLY A 1 219 ? 1.618 5.859 0.491 1.00 96.00 219 GLY A O 1
ATOM 1625 N N . TYR A 1 220 ? 1.711 6.925 -1.462 1.00 95.12 220 TYR A N 1
ATOM 1626 C CA . TYR A 1 220 ? 2.821 6.110 -1.950 1.00 95.12 220 TYR A CA 1
ATOM 1627 C C . TYR A 1 220 ? 3.748 6.851 -2.917 1.00 95.12 220 TYR A C 1
ATOM 1629 O O . TYR A 1 220 ? 3.376 7.819 -3.586 1.00 95.12 220 TYR A O 1
ATOM 1637 N N . SER A 1 221 ? 4.973 6.339 -3.004 1.00 94.56 221 SER A N 1
ATOM 1638 C CA . SER A 1 221 ? 6.006 6.730 -3.958 1.00 94.56 221 SER A CA 1
ATOM 1639 C C . SER A 1 221 ? 6.664 5.468 -4.506 1.00 94.56 221 SER A C 1
ATOM 1641 O O . SER A 1 221 ? 7.372 4.771 -3.784 1.00 94.56 221 SER A O 1
ATOM 1643 N N . LEU A 1 222 ? 6.452 5.180 -5.790 1.00 93.19 222 LEU A N 1
ATOM 1644 C CA . LEU A 1 222 ? 7.013 4.008 -6.464 1.00 93.19 222 LEU A CA 1
ATOM 1645 C C . LEU A 1 222 ? 8.149 4.428 -7.406 1.00 93.19 222 LEU A C 1
ATOM 1647 O O . LEU A 1 222 ? 8.030 5.403 -8.148 1.00 93.19 222 LEU A O 1
ATOM 1651 N N . LYS A 1 223 ? 9.251 3.677 -7.396 1.00 93.69 223 LYS A N 1
ATOM 1652 C CA . LYS A 1 223 ? 10.427 3.856 -8.259 1.00 93.69 223 LYS A CA 1
ATOM 1653 C C . LYS A 1 223 ? 10.759 2.548 -8.980 1.00 93.69 223 LYS A C 1
ATOM 1655 O O . LYS A 1 223 ? 10.408 1.462 -8.523 1.00 93.69 223 LYS A O 1
ATOM 1660 N N . GLY A 1 224 ? 11.480 2.652 -10.094 1.00 92.81 224 GLY A N 1
ATOM 1661 C CA . GLY A 1 224 ? 11.926 1.500 -10.886 1.00 92.81 224 GLY A CA 1
ATOM 1662 C C . GLY A 1 224 ? 10.931 1.080 -11.968 1.00 92.81 224 GLY A C 1
ATOM 1663 O O . GLY A 1 224 ? 10.138 1.893 -12.439 1.00 92.81 224 GLY A O 1
ATOM 1664 N N . MET A 1 225 ? 11.001 -0.182 -12.397 1.00 91.00 225 MET A N 1
ATOM 1665 C CA . MET A 1 225 ? 10.236 -0.681 -13.549 1.00 91.00 225 MET A CA 1
ATOM 1666 C C . MET A 1 225 ? 8.726 -0.612 -13.318 1.00 91.00 225 MET A C 1
ATOM 1668 O O . MET A 1 225 ? 7.990 -0.170 -14.198 1.00 91.00 225 MET A O 1
ATOM 1672 N N . LEU A 1 226 ? 8.257 -1.003 -12.129 1.00 88.62 226 LEU A N 1
ATOM 1673 C CA . LEU A 1 226 ? 6.829 -0.985 -11.818 1.00 88.62 226 LEU A CA 1
ATOM 1674 C C . LEU A 1 226 ? 6.269 0.439 -11.807 1.00 88.62 226 LEU A C 1
ATOM 1676 O O . LEU A 1 226 ? 5.131 0.621 -12.215 1.00 88.62 226 LEU A O 1
ATOM 1680 N N . ALA A 1 227 ? 7.064 1.458 -11.460 1.00 89.69 227 ALA A N 1
ATOM 1681 C CA . ALA A 1 227 ? 6.640 2.861 -11.531 1.00 89.69 227 ALA A CA 1
ATOM 1682 C C . ALA A 1 227 ? 6.308 3.324 -12.959 1.00 89.69 227 ALA A C 1
ATOM 1684 O O . ALA A 1 227 ? 5.493 4.221 -13.140 1.00 89.69 227 ALA A O 1
ATOM 1685 N N . GLN A 1 228 ? 6.912 2.704 -13.978 1.00 88.19 228 GLN A N 1
ATOM 1686 C CA . GLN A 1 228 ? 6.648 3.026 -15.385 1.00 88.19 228 GLN A CA 1
ATOM 1687 C C . GLN A 1 228 ? 5.318 2.439 -15.880 1.00 88.19 228 GLN A C 1
ATOM 1689 O O . GLN A 1 228 ? 4.773 2.897 -16.882 1.00 88.19 228 GLN A O 1
ATOM 1694 N N . ILE A 1 229 ? 4.808 1.414 -15.191 1.00 84.06 229 ILE A N 1
ATOM 1695 C CA . ILE A 1 229 ? 3.597 0.669 -15.561 1.00 84.06 229 ILE A CA 1
ATOM 1696 C C . ILE A 1 229 ? 2.429 1.022 -14.631 1.00 84.06 229 ILE A C 1
ATOM 1698 O O . ILE A 1 229 ? 1.273 0.982 -15.053 1.00 84.06 229 ILE A O 1
ATOM 1702 N N . ALA A 1 230 ? 2.722 1.376 -13.379 1.00 80.62 230 ALA A N 1
ATOM 1703 C CA . ALA A 1 230 ? 1.763 1.741 -12.348 1.00 80.62 230 ALA A CA 1
ATOM 1704 C C . ALA A 1 230 ? 1.041 3.043 -12.712 1.00 80.62 230 ALA A C 1
ATOM 1706 O O . ALA A 1 230 ? 1.458 4.144 -12.357 1.00 80.62 230 ALA A O 1
ATOM 1707 N N . ARG A 1 231 ? -0.064 2.902 -13.445 1.00 85.00 231 ARG A N 1
ATOM 1708 C CA . ARG A 1 231 ? -1.019 3.982 -13.698 1.00 85.00 231 ARG A CA 1
ATOM 1709 C C . ARG A 1 231 ? -1.834 4.231 -12.432 1.00 85.00 231 ARG A C 1
ATOM 1711 O O . ARG A 1 231 ? -2.188 3.274 -11.747 1.00 85.00 231 ARG A O 1
ATOM 1718 N N . ASP A 1 232 ? -2.197 5.487 -12.182 1.00 83.81 232 ASP A N 1
ATOM 1719 C CA . ASP A 1 232 ? -2.959 5.887 -10.989 1.00 83.81 232 ASP A CA 1
ATOM 1720 C C . ASP A 1 232 ? -4.227 5.033 -10.776 1.00 83.81 232 ASP A C 1
ATOM 1722 O O . ASP A 1 232 ? -4.496 4.614 -9.654 1.00 83.81 232 ASP A O 1
ATOM 1726 N N . GLY A 1 233 ? -4.969 4.705 -11.843 1.00 86.56 233 GLY A N 1
ATOM 1727 C CA . GLY A 1 233 ? -6.155 3.840 -11.757 1.00 86.56 233 GLY A CA 1
ATOM 1728 C C . GLY A 1 233 ? -5.841 2.407 -11.315 1.00 86.56 233 GLY A C 1
ATOM 1729 O O . GLY A 1 233 ? -6.495 1.885 -10.425 1.00 86.56 233 GLY A O 1
ATOM 1730 N N . LEU A 1 234 ? -4.774 1.805 -11.849 1.00 86.56 234 LEU A N 1
ATOM 1731 C CA . LEU A 1 234 ? -4.385 0.432 -11.509 1.00 86.56 234 LEU A CA 1
ATOM 1732 C C . LEU A 1 234 ? -3.997 0.297 -10.031 1.00 86.56 234 LEU A C 1
ATOM 1734 O O . LEU A 1 234 ? -4.315 -0.702 -9.390 1.00 86.56 234 LEU A O 1
ATOM 1738 N N . VAL A 1 235 ? -3.287 1.295 -9.496 1.00 87.38 235 VAL A N 1
ATOM 1739 C CA . VAL A 1 235 ? -2.886 1.293 -8.083 1.00 87.38 235 VAL A CA 1
ATOM 1740 C C . VAL A 1 235 ? -4.097 1.485 -7.178 1.00 87.38 235 VAL A C 1
ATOM 1742 O O . VAL A 1 235 ? -4.204 0.792 -6.171 1.00 87.38 235 VAL A O 1
ATOM 1745 N N . ARG A 1 236 ? -5.031 2.368 -7.553 1.00 88.50 236 ARG A N 1
ATOM 1746 C CA . ARG A 1 236 ? -6.294 2.548 -6.825 1.00 88.50 236 ARG A CA 1
ATOM 1747 C C . ARG A 1 236 ? -7.140 1.278 -6.828 1.00 88.50 236 ARG A C 1
ATOM 1749 O O . ARG A 1 236 ? -7.625 0.899 -5.772 1.00 88.50 236 ARG A O 1
ATOM 1756 N N . ASP A 1 237 ? -7.245 0.589 -7.962 1.00 89.38 237 ASP A N 1
ATOM 1757 C CA . ASP A 1 237 ? -7.978 -0.679 -8.060 1.00 89.38 237 ASP A CA 1
ATOM 1758 C C . ASP A 1 237 ? -7.353 -1.765 -7.172 1.00 89.38 237 ASP A C 1
ATOM 1760 O O . ASP A 1 237 ? -8.061 -2.507 -6.488 1.00 89.38 237 ASP A O 1
ATOM 1764 N N . LEU A 1 238 ? -6.016 -1.853 -7.151 1.00 89.25 238 LEU A N 1
ATOM 1765 C CA . LEU A 1 238 ? -5.305 -2.769 -6.260 1.00 89.25 238 LEU A CA 1
ATOM 1766 C C . LEU A 1 238 ? -5.554 -2.419 -4.790 1.00 89.25 238 LEU A C 1
ATOM 1768 O O . LEU A 1 238 ? -5.854 -3.314 -4.005 1.00 89.25 238 LEU A O 1
ATOM 1772 N N . ALA A 1 239 ? -5.439 -1.142 -4.425 1.00 89.88 239 ALA A N 1
ATOM 1773 C CA . ALA A 1 239 ? -5.660 -0.688 -3.059 1.00 89.88 239 ALA A CA 1
ATOM 1774 C C . ALA A 1 239 ? -7.093 -0.964 -2.601 1.00 89.88 239 ALA A C 1
ATOM 1776 O O . ALA A 1 239 ? -7.263 -1.621 -1.585 1.00 89.88 239 ALA A O 1
ATOM 1777 N N . ALA A 1 240 ? -8.099 -0.594 -3.396 1.00 90.38 240 ALA A N 1
ATOM 1778 C CA . ALA A 1 240 ? -9.504 -0.853 -3.087 1.00 90.38 240 ALA A CA 1
ATOM 1779 C C . ALA A 1 240 ? -9.781 -2.349 -2.873 1.00 90.38 240 ALA A C 1
ATOM 1781 O O . ALA A 1 240 ? -10.518 -2.734 -1.965 1.00 90.38 240 ALA A O 1
ATOM 1782 N N . ARG A 1 241 ? -9.155 -3.221 -3.677 1.00 91.00 241 ARG A N 1
ATOM 1783 C CA . ARG A 1 241 ? -9.273 -4.670 -3.493 1.00 91.00 241 ARG A CA 1
ATOM 1784 C C . ARG A 1 241 ? -8.612 -5.148 -2.202 1.00 91.00 241 ARG A C 1
ATOM 1786 O O . ARG A 1 241 ? -9.217 -5.935 -1.482 1.00 91.00 241 ARG A O 1
ATOM 1793 N N . LEU A 1 242 ? -7.405 -4.670 -1.899 1.00 92.56 242 LEU A N 1
ATOM 1794 C CA . LEU A 1 242 ? -6.720 -4.995 -0.646 1.00 92.56 242 LEU A CA 1
ATOM 1795 C C . LEU A 1 242 ? -7.509 -4.494 0.571 1.00 92.56 242 LEU A C 1
ATOM 1797 O O . LEU A 1 242 ? -7.657 -5.256 1.520 1.00 92.56 242 LEU A O 1
ATOM 1801 N N . THR A 1 243 ? -8.072 -3.283 0.525 1.00 93.62 243 THR A N 1
ATOM 1802 C CA . THR A 1 243 ? -8.940 -2.733 1.577 1.00 93.62 243 THR A CA 1
ATOM 1803 C C . THR A 1 243 ? -10.171 -3.610 1.782 1.00 93.62 243 THR A C 1
ATOM 1805 O O . THR A 1 243 ? -10.482 -3.992 2.908 1.00 93.62 243 THR A O 1
ATOM 1808 N N . ALA A 1 244 ? -10.857 -3.986 0.699 1.00 91.44 244 ALA A N 1
ATOM 1809 C CA . ALA A 1 244 ? -12.051 -4.818 0.782 1.00 91.44 244 ALA A CA 1
ATOM 1810 C C . ALA A 1 244 ? -11.749 -6.219 1.334 1.00 91.44 244 ALA A C 1
ATOM 1812 O O . ALA A 1 244 ? -12.535 -6.761 2.112 1.00 91.44 244 ALA A O 1
ATOM 1813 N N . ASP A 1 245 ? -10.645 -6.835 0.911 1.00 93.69 245 ASP A N 1
ATOM 1814 C CA . ASP A 1 245 ? -10.229 -8.154 1.392 1.00 93.69 245 ASP A CA 1
ATOM 1815 C C . ASP A 1 245 ? -9.800 -8.093 2.866 1.00 93.69 245 ASP A C 1
ATOM 1817 O O . ASP A 1 245 ? -10.199 -8.951 3.655 1.00 93.69 245 ASP A O 1
ATOM 1821 N N . PHE A 1 246 ? -9.062 -7.046 3.245 1.00 95.75 246 PHE A N 1
ATOM 1822 C CA . PHE A 1 246 ? -8.673 -6.777 4.625 1.00 95.75 246 PHE A CA 1
ATOM 1823 C C . PHE A 1 246 ? -9.891 -6.614 5.535 1.00 95.75 246 PHE A C 1
ATOM 1825 O O . PHE A 1 246 ? -9.966 -7.296 6.551 1.00 95.75 246 PHE A O 1
ATOM 1832 N N . ALA A 1 247 ? -10.868 -5.788 5.151 1.00 94.38 247 ALA A N 1
ATOM 1833 C CA . ALA A 1 247 ? -12.083 -5.564 5.934 1.00 94.38 247 ALA A CA 1
ATOM 1834 C C . ALA A 1 247 ? -12.837 -6.874 6.213 1.00 94.38 247 ALA A C 1
ATOM 1836 O O . ALA A 1 247 ? -13.173 -7.167 7.357 1.00 94.38 247 ALA A O 1
ATOM 1837 N N . ARG A 1 248 ? -13.009 -7.727 5.192 1.00 93.69 248 ARG A N 1
ATOM 1838 C CA . ARG A 1 248 ? -13.668 -9.035 5.360 1.00 93.69 248 ARG A CA 1
ATOM 1839 C C . ARG A 1 248 ? -12.890 -9.978 6.276 1.00 93.69 248 ARG A C 1
ATOM 1841 O O . ARG A 1 248 ? -13.497 -10.732 7.034 1.00 93.69 248 ARG A O 1
ATOM 1848 N N . ASN A 1 249 ? -11.562 -9.985 6.183 1.00 93.06 249 ASN A N 1
ATOM 1849 C CA . ASN A 1 249 ? -10.729 -10.811 7.056 1.00 93.06 249 ASN A CA 1
ATOM 1850 C C . ASN A 1 249 ? -10.732 -10.290 8.497 1.00 93.06 249 ASN A C 1
ATOM 1852 O O . ASN A 1 249 ? -10.785 -11.096 9.422 1.00 93.06 249 ASN A O 1
ATOM 1856 N N . LEU A 1 250 ? -10.737 -8.968 8.675 1.00 93.44 250 LEU A N 1
ATOM 1857 C CA . LEU A 1 250 ? -10.832 -8.308 9.970 1.00 93.44 250 LEU A CA 1
ATOM 1858 C C . LEU A 1 250 ? -12.168 -8.616 10.656 1.00 93.44 250 LEU A C 1
ATOM 1860 O O . LEU A 1 250 ? -12.157 -9.012 11.817 1.00 93.44 250 LEU A O 1
ATOM 1864 N N . ASP A 1 251 ? -13.293 -8.519 9.942 1.00 91.19 251 ASP A N 1
ATOM 1865 C CA . ASP A 1 251 ? -14.608 -8.900 10.476 1.00 91.19 251 ASP A CA 1
ATOM 1866 C C . ASP A 1 251 ? -14.638 -10.369 10.902 1.00 91.19 251 ASP A C 1
ATOM 1868 O O . ASP A 1 251 ? -15.049 -10.688 12.018 1.00 91.19 251 ASP A O 1
ATOM 1872 N N . ARG A 1 252 ? -14.138 -11.276 10.049 1.00 89.56 252 ARG A N 1
ATOM 1873 C CA . ARG A 1 252 ? -14.045 -12.703 10.392 1.00 89.56 252 ARG A CA 1
ATOM 1874 C C . ARG A 1 252 ? -13.205 -12.907 11.651 1.00 89.56 252 ARG A C 1
ATOM 1876 O O . ARG A 1 252 ? -13.623 -13.626 12.552 1.00 89.56 252 ARG A O 1
ATOM 1883 N N . HIS A 1 253 ? -12.065 -12.233 11.750 1.00 88.38 253 HIS A N 1
ATOM 1884 C CA . HIS A 1 253 ? -11.203 -12.331 12.920 1.00 88.38 253 HIS A CA 1
ATOM 1885 C C . HIS A 1 253 ? -11.892 -11.816 14.195 1.00 88.38 253 HIS A C 1
ATOM 1887 O O . HIS A 1 253 ? -11.891 -12.492 15.222 1.00 88.38 253 HIS A O 1
ATOM 1893 N N . LEU A 1 254 ? -12.536 -10.649 14.124 1.00 89.88 254 LEU A N 1
ATOM 1894 C CA . LEU A 1 254 ? -13.264 -10.043 15.242 1.00 89.88 254 LEU A CA 1
ATOM 1895 C C . LEU A 1 254 ? -14.506 -10.849 15.651 1.00 89.88 254 LEU A C 1
ATOM 1897 O O . LEU A 1 254 ? -14.922 -10.789 16.813 1.00 89.88 254 LEU A O 1
ATOM 1901 N N . SER A 1 255 ? -15.083 -11.635 14.743 1.00 89.50 255 SER A N 1
ATOM 1902 C CA . SER A 1 255 ? -16.177 -12.557 15.063 1.00 89.50 255 SER A CA 1
ATOM 1903 C C . SER A 1 255 ? -15.734 -13.761 15.907 1.00 89.50 255 SER A C 1
ATOM 1905 O O . SER A 1 255 ? -16.572 -14.390 16.545 1.00 89.50 255 SER A O 1
ATOM 1907 N N . GLY A 1 256 ? -14.426 -14.046 15.976 1.00 77.50 256 GLY A N 1
ATOM 1908 C CA . GLY A 1 256 ? -13.877 -15.198 16.696 1.00 77.50 256 GLY A CA 1
ATOM 1909 C C . GLY A 1 256 ? -13.750 -16.467 15.849 1.00 77.50 256 GLY A C 1
ATOM 1910 O O . GLY A 1 256 ? -13.259 -17.479 16.354 1.00 77.50 256 GLY A O 1
ATOM 1911 N N . ASP A 1 257 ? -14.111 -16.415 14.563 1.00 65.38 257 ASP A N 1
ATOM 1912 C CA . ASP A 1 257 ? -13.746 -17.443 13.592 1.00 65.38 257 ASP A CA 1
ATOM 1913 C C . ASP A 1 257 ? -12.219 -17.464 13.464 1.00 65.38 257 ASP A C 1
ATOM 1915 O O . ASP A 1 257 ? -11.608 -16.628 12.788 1.00 65.38 257 ASP A O 1
ATOM 1919 N N . ARG A 1 258 ? -11.574 -18.415 14.153 1.00 45.47 258 ARG A N 1
ATOM 1920 C CA . ARG A 1 258 ? -10.136 -18.657 14.013 1.00 45.47 258 ARG A CA 1
ATOM 1921 C C . ARG A 1 258 ? -9.831 -18.814 12.526 1.00 45.47 258 ARG A C 1
ATOM 1923 O O . ARG A 1 258 ? -10.286 -19.772 11.903 1.00 45.47 258 ARG A O 1
ATOM 1930 N N . LEU A 1 259 ? -9.013 -17.907 11.979 1.00 48.53 259 LEU A N 1
ATOM 1931 C CA . LEU A 1 259 ? -8.272 -18.182 10.753 1.00 48.53 259 LEU A CA 1
ATOM 1932 C C . LEU A 1 259 ? -7.542 -19.502 11.011 1.00 48.53 259 LEU A C 1
ATOM 1934 O O . LEU A 1 259 ? -6.612 -19.549 11.820 1.00 48.53 259 LEU A O 1
ATOM 1938 N N . ALA A 1 260 ? -8.014 -20.585 10.392 1.00 34.72 260 ALA A N 1
ATOM 1939 C CA . ALA A 1 260 ? -7.270 -21.827 10.357 1.00 34.72 260 ALA A CA 1
ATOM 1940 C C . ALA A 1 260 ? -5.857 -21.464 9.899 1.00 34.72 260 ALA A C 1
ATOM 1942 O O . ALA A 1 260 ? -5.694 -20.769 8.893 1.00 34.72 260 ALA A O 1
ATOM 1943 N N . ALA A 1 261 ? -4.859 -21.850 10.695 1.00 34.78 261 ALA A N 1
ATOM 1944 C CA . ALA A 1 261 ? -3.465 -21.681 10.340 1.00 34.78 261 ALA A CA 1
ATOM 1945 C C . ALA A 1 261 ? -3.293 -22.211 8.916 1.00 34.78 261 ALA A C 1
ATOM 1947 O O . ALA A 1 261 ? -3.463 -23.408 8.681 1.00 34.78 261 ALA A O 1
ATOM 1948 N N . ALA A 1 262 ? -3.028 -21.307 7.974 1.00 36.03 262 ALA A N 1
ATOM 1949 C CA . ALA A 1 262 ? -2.769 -21.644 6.589 1.00 36.03 262 ALA A CA 1
ATOM 1950 C C . ALA A 1 262 ? -1.424 -22.375 6.527 1.00 36.03 262 ALA A C 1
ATOM 1952 O O . ALA A 1 262 ? -0.386 -21.804 6.210 1.00 36.03 262 ALA A O 1
ATOM 1953 N N . THR A 1 263 ? -1.468 -23.659 6.864 1.00 36.06 263 THR A N 1
ATOM 1954 C CA . THR A 1 263 ? -0.518 -24.668 6.411 1.00 36.06 263 THR A CA 1
ATOM 1955 C C . THR A 1 263 ? -1.076 -25.247 5.116 1.00 36.06 263 THR A C 1
ATOM 1957 O O . THR A 1 263 ? -1.257 -26.445 4.981 1.00 36.06 263 THR A O 1
ATOM 1960 N N . GLU A 1 264 ? -1.425 -24.377 4.174 1.00 34.78 264 GLU A N 1
ATOM 1961 C CA . GLU A 1 264 ? -1.758 -24.746 2.806 1.00 34.78 264 GLU A CA 1
ATOM 1962 C C . GLU A 1 264 ? -1.142 -23.689 1.895 1.00 34.78 264 GLU A C 1
ATOM 1964 O O . GLU A 1 264 ? -1.120 -22.500 2.220 1.00 34.78 264 GLU A O 1
ATOM 1969 N N . GLU A 1 265 ? -0.554 -24.170 0.803 1.00 34.09 265 GLU A N 1
ATOM 1970 C CA . GLU A 1 265 ? 0.211 -23.430 -0.197 1.00 34.09 265 GLU A CA 1
ATOM 1971 C C . GLU A 1 265 ? -0.359 -22.037 -0.508 1.00 34.09 265 GLU A C 1
ATOM 1973 O O . GLU A 1 265 ? -1.578 -21.852 -0.497 1.00 34.09 265 GLU A O 1
ATOM 1978 N N . PRO A 1 266 ? 0.493 -21.043 -0.838 1.00 38.59 266 PRO A N 1
ATOM 1979 C CA . PRO A 1 266 ? 0.048 -19.680 -1.089 1.00 38.59 266 PRO A CA 1
ATOM 1980 C C . PRO A 1 266 ? -1.021 -19.680 -2.180 1.00 38.59 266 PRO A C 1
ATOM 1982 O O . PRO A 1 266 ? -0.704 -19.805 -3.365 1.00 38.59 266 PRO A O 1
ATOM 1985 N N . GLN A 1 267 ? -2.284 -19.519 -1.772 1.00 41.03 267 GLN A N 1
ATOM 1986 C CA . GLN A 1 267 ? -3.405 -19.378 -2.684 1.00 41.03 267 GLN A CA 1
ATOM 1987 C C . GLN A 1 267 ? -3.175 -18.105 -3.487 1.00 41.03 267 GLN A C 1
ATOM 1989 O O . GLN A 1 267 ? -3.462 -16.981 -3.072 1.00 41.03 267 GLN A O 1
ATOM 1994 N N . SER A 1 268 ? -2.585 -18.289 -4.662 1.00 39.25 268 SER A N 1
ATOM 1995 C CA . SER A 1 268 ? -2.497 -17.257 -5.666 1.00 39.25 268 SER A CA 1
ATOM 1996 C C . SER A 1 268 ? -3.914 -16.803 -5.968 1.00 39.25 268 SER A C 1
ATOM 1998 O O . SER A 1 268 ? -4.769 -17.632 -6.272 1.00 39.25 268 SER A O 1
ATOM 2000 N N . LEU A 1 269 ? -4.157 -15.494 -5.907 1.00 45.31 269 LEU A N 1
ATOM 2001 C CA . LEU A 1 269 ? -5.372 -14.871 -6.424 1.00 45.31 269 LEU A CA 1
ATOM 2002 C C . LEU A 1 269 ? -5.601 -15.374 -7.861 1.00 45.31 269 LEU A C 1
ATOM 2004 O O . LEU A 1 269 ? -4.951 -14.926 -8.811 1.00 45.31 269 LEU A O 1
ATOM 2008 N N . ASN A 1 270 ? -6.475 -16.373 -7.998 1.00 42.66 270 ASN A N 1
ATOM 2009 C CA . ASN A 1 270 ? -6.700 -17.103 -9.235 1.00 42.66 270 ASN A CA 1
ATOM 2010 C C . ASN A 1 270 ? -7.415 -16.181 -10.224 1.00 42.66 270 ASN A C 1
ATOM 2012 O O . ASN A 1 270 ? -8.605 -15.917 -10.097 1.00 42.66 270 ASN A O 1
ATOM 2016 N N . GLY A 1 271 ? -6.704 -15.707 -11.251 1.00 53.47 271 GLY A N 1
ATOM 2017 C CA . GLY A 1 271 ? -7.276 -14.879 -12.326 1.00 53.47 271 GLY A CA 1
ATOM 2018 C C . GLY A 1 271 ? -8.439 -15.546 -13.077 1.00 53.47 271 GLY A C 1
ATOM 2019 O O . GLY A 1 271 ? -9.216 -14.867 -13.741 1.00 53.47 271 GLY A O 1
ATOM 2020 N N . VAL A 1 272 ? -8.596 -16.862 -12.920 1.00 59.34 272 VAL A N 1
ATOM 2021 C CA . VAL A 1 272 ? -9.711 -17.648 -13.456 1.00 59.34 272 VAL A CA 1
ATOM 2022 C C . VAL A 1 272 ? -11.026 -17.340 -12.729 1.00 59.34 272 VAL A C 1
ATOM 2024 O O . VAL A 1 272 ? -12.055 -17.235 -13.391 1.00 59.34 272 VAL A O 1
ATOM 2027 N N . SER A 1 273 ? -11.022 -17.107 -11.408 1.00 49.91 273 SER A N 1
ATOM 2028 C CA . SER A 1 273 ? -12.264 -16.798 -10.676 1.00 49.91 273 SER A CA 1
ATOM 2029 C C . SER A 1 273 ? -12.831 -15.426 -11.052 1.00 49.91 273 SER A C 1
ATOM 2031 O O . SER A 1 273 ? -14.043 -15.275 -11.164 1.00 49.91 273 SER A O 1
ATOM 2033 N N . LEU A 1 274 ? -11.962 -14.461 -11.377 1.00 48.59 274 LEU A N 1
ATOM 2034 C CA . LEU A 1 274 ? -12.354 -13.149 -11.908 1.00 48.59 274 LEU A CA 1
ATOM 2035 C C . LEU A 1 274 ? -12.994 -13.245 -13.296 1.00 48.59 274 LEU A C 1
ATOM 2037 O O . LEU A 1 274 ? -13.986 -12.575 -13.576 1.00 48.59 274 LEU A O 1
ATOM 2041 N N . LEU A 1 275 ? -12.439 -14.085 -14.170 1.00 64.44 275 LEU A N 1
ATOM 2042 C CA . LEU A 1 275 ? -12.997 -14.318 -15.500 1.00 64.44 275 LEU A CA 1
ATOM 2043 C C . LEU A 1 275 ? -14.362 -15.005 -15.402 1.00 64.44 275 LEU A C 1
ATOM 2045 O O . LEU A 1 275 ? -15.303 -14.586 -16.072 1.00 64.44 275 LEU A O 1
ATOM 2049 N N . ILE A 1 276 ? -14.499 -15.985 -14.507 1.00 72.31 276 ILE A N 1
ATOM 2050 C CA . ILE A 1 276 ? -15.770 -16.664 -14.242 1.00 72.31 276 ILE A CA 1
ATOM 2051 C C . ILE A 1 276 ? -16.803 -15.689 -13.660 1.00 72.31 276 ILE A C 1
ATOM 2053 O O . ILE A 1 276 ? -17.939 -15.683 -14.125 1.00 72.31 276 ILE A O 1
ATOM 2057 N N . GLU A 1 277 ? -16.444 -14.816 -12.715 1.00 68.44 277 GLU A N 1
ATOM 2058 C CA . GLU A 1 277 ? -17.381 -13.829 -12.157 1.00 68.44 277 GLU A CA 1
ATOM 2059 C C . GLU A 1 277 ? -17.842 -12.789 -13.183 1.00 68.44 277 GLU A C 1
ATOM 2061 O O . GLU A 1 277 ? -19.031 -12.456 -13.238 1.00 68.44 277 GLU A O 1
ATOM 2066 N N . VAL A 1 278 ? -16.938 -12.297 -14.034 1.00 70.44 278 VAL A N 1
ATOM 2067 C CA . VAL A 1 278 ? -17.289 -11.352 -15.105 1.00 70.44 278 VAL A CA 1
ATOM 2068 C C . VAL A 1 278 ? -18.177 -12.027 -16.153 1.00 70.44 278 VAL A C 1
ATOM 2070 O O . VAL A 1 278 ? -19.170 -11.435 -16.587 1.00 70.44 278 VAL A O 1
ATOM 2073 N N . LEU A 1 279 ? -17.877 -13.276 -16.523 1.00 73.38 279 LEU A N 1
ATOM 2074 C CA . LEU A 1 279 ? -18.704 -14.064 -17.439 1.00 73.38 279 LEU A CA 1
ATOM 2075 C C . LEU A 1 279 ? -20.085 -14.352 -16.838 1.00 73.38 279 LEU A C 1
ATOM 2077 O O . LEU A 1 279 ? -21.091 -14.190 -17.527 1.00 73.38 279 LEU A O 1
ATOM 2081 N N . ARG A 1 280 ? -20.163 -14.671 -15.541 1.00 74.50 280 ARG A N 1
ATOM 2082 C CA . ARG A 1 280 ? -21.425 -14.937 -14.834 1.00 74.50 280 ARG A CA 1
ATOM 2083 C C . ARG A 1 280 ? -22.293 -13.682 -14.733 1.00 74.50 280 ARG A C 1
ATOM 2085 O O . ARG A 1 280 ? -23.486 -13.743 -15.023 1.00 74.50 280 ARG A O 1
ATOM 2092 N N . LYS A 1 281 ? -21.700 -12.522 -14.423 1.00 71.94 281 LYS A N 1
ATOM 2093 C CA . LYS A 1 281 ? -22.409 -11.228 -14.422 1.00 71.94 281 LYS A CA 1
ATOM 2094 C C . LYS A 1 281 ? -22.905 -10.837 -15.820 1.00 71.94 281 LYS A C 1
ATOM 2096 O O . LYS A 1 281 ? -24.000 -10.290 -15.940 1.00 71.94 281 LYS A O 1
ATOM 2101 N N . ARG A 1 282 ? -22.149 -11.143 -16.883 1.00 72.75 282 ARG A N 1
ATOM 2102 C CA . ARG A 1 282 ? -22.584 -10.908 -18.273 1.00 72.75 282 ARG A CA 1
ATOM 2103 C C . ARG A 1 282 ? -23.695 -11.863 -18.716 1.00 72.75 282 ARG A C 1
ATOM 2105 O O . ARG A 1 282 ? -24.650 -11.400 -19.333 1.00 72.75 282 ARG A O 1
ATOM 2112 N N . ALA A 1 283 ? -23.620 -13.141 -18.349 1.00 73.38 283 ALA A N 1
ATOM 2113 C CA . ALA A 1 283 ? -24.655 -14.131 -18.643 1.00 73.38 283 ALA A CA 1
ATOM 2114 C C . ALA A 1 283 ? -25.986 -13.791 -17.951 1.00 73.38 283 ALA A C 1
ATOM 2116 O O . ALA A 1 283 ? -27.026 -13.767 -18.602 1.00 73.38 283 ALA A O 1
ATOM 2117 N N . LEU A 1 284 ? -25.956 -13.418 -16.666 1.00 78.75 284 LEU A N 1
ATOM 2118 C CA . LEU A 1 284 ? -27.155 -12.994 -15.930 1.00 78.75 284 LEU A CA 1
ATOM 2119 C C . LEU A 1 284 ? -27.796 -11.737 -16.537 1.00 78.75 284 LEU A C 1
ATOM 2121 O O . LEU A 1 284 ? -29.019 -11.645 -16.623 1.00 78.75 284 LEU A O 1
ATOM 2125 N N . LYS A 1 285 ? -26.981 -10.786 -17.012 1.00 71.00 285 LYS A N 1
ATOM 2126 C CA . LYS A 1 285 ? -27.471 -9.579 -17.691 1.00 71.00 285 LYS A CA 1
ATOM 2127 C C . LYS A 1 285 ? -28.088 -9.889 -19.062 1.00 71.00 285 LYS A C 1
ATOM 2129 O O . LYS A 1 285 ? -29.072 -9.256 -19.426 1.00 71.00 285 LYS A O 1
ATOM 2134 N N . ALA A 1 286 ? -27.550 -10.861 -19.800 1.00 70.56 286 ALA A N 1
ATOM 2135 C CA . ALA A 1 286 ? -28.105 -11.308 -21.079 1.00 70.56 286 ALA A CA 1
ATOM 2136 C C . ALA A 1 286 ? -29.427 -12.075 -20.906 1.00 70.56 286 ALA A C 1
ATOM 2138 O O . ALA A 1 286 ? -30.381 -11.803 -21.625 1.00 70.56 286 ALA A O 1
ATOM 2139 N N . ILE A 1 287 ? -29.515 -12.957 -19.906 1.00 75.69 287 ILE A N 1
ATOM 2140 C CA . ILE A 1 287 ? -30.743 -13.700 -19.580 1.00 75.69 287 ILE A CA 1
ATOM 2141 C C . ILE A 1 287 ? -31.870 -12.744 -19.174 1.00 75.69 287 ILE A C 1
ATOM 2143 O O . ILE A 1 287 ? -33.012 -12.928 -19.579 1.00 75.69 287 ILE A O 1
ATOM 2147 N N . ARG A 1 288 ? -31.554 -11.685 -18.417 1.00 73.69 288 ARG A N 1
ATOM 2148 C CA . ARG A 1 288 ? -32.541 -10.674 -18.011 1.00 73.69 288 ARG A CA 1
ATOM 2149 C C . ARG A 1 288 ? -33.073 -9.854 -19.193 1.00 73.69 288 ARG A C 1
ATOM 2151 O O . ARG A 1 288 ? -34.230 -9.474 -19.171 1.00 73.69 288 ARG A O 1
ATOM 2158 N N . LYS A 1 289 ? -32.254 -9.652 -20.231 1.00 67.25 289 LYS A N 1
ATOM 2159 C CA . LYS A 1 289 ? -32.611 -8.918 -21.458 1.00 67.25 289 LYS A CA 1
ATOM 2160 C C . LYS A 1 289 ? -33.388 -9.760 -22.485 1.00 67.25 289 LYS A C 1
ATOM 2162 O O . LYS A 1 289 ? -33.902 -9.210 -23.443 1.00 67.25 289 LYS A O 1
ATOM 2167 N N . LEU A 1 290 ? -33.425 -11.083 -22.317 1.00 64.69 290 LEU A N 1
ATOM 2168 C CA . LEU A 1 290 ? -34.209 -12.012 -23.148 1.00 64.69 290 LEU A CA 1
ATOM 2169 C C . LEU A 1 290 ? -35.590 -12.320 -22.546 1.00 64.69 290 LEU A C 1
ATOM 2171 O O . LEU A 1 290 ? -36.359 -13.076 -23.132 1.00 64.69 290 LEU A O 1
ATOM 2175 N N . ARG A 1 291 ? -35.869 -11.797 -21.348 1.00 61.56 291 ARG A N 1
ATOM 2176 C CA . ARG A 1 291 ? -37.092 -12.044 -20.575 1.00 61.56 291 ARG A CA 1
ATOM 2177 C C . ARG A 1 291 ? -37.982 -10.795 -20.456 1.00 61.56 291 ARG A C 1
ATOM 2179 O O . ARG A 1 291 ? -39.008 -10.863 -19.787 1.00 61.56 291 ARG A O 1
ATOM 2186 N N . GLU A 1 292 ? -37.560 -9.699 -21.085 1.00 52.03 292 GLU A N 1
ATOM 2187 C CA . GLU A 1 292 ? -38.315 -8.470 -21.376 1.00 52.03 292 GLU A CA 1
ATOM 2188 C C . GLU A 1 292 ? -38.622 -8.449 -22.876 1.00 52.03 292 GLU A C 1
ATOM 2190 O O . GLU A 1 292 ? -39.740 -8.025 -23.235 1.00 52.03 292 GLU A O 1
#

Sequence (292 aa):
MLVSARDLVLRLPEPDERSIRAGLSGNLCRCTGYVGIVRAVRAVIDQRRKRGIAPVAGGGRQALGPVGFGNATTTVTADFAAKPAAKAKTVDQMSGANAIPDFTPAKVFSDHFTVSYPPGRVFDMLGDVRQVAACLPGASLTGEPTPERVEGAIRVKLGPISADFRGAARLERDLEKLTGRIVGMGSDQRSRSSTQGEIRYHLVPTEEGAATRVELSIGYSLKGMLAQIARDGLVRDLAARLTADFARNLDRHLSGDRLAAATEEPQSLNGVSLLIEVLRKRALKAIRKLRE

Solvent-accessible surface area (backbone atoms only — not comparable to full-atom values): 17206 Å² total; per-residue (Å²): 102,72,68,56,47,52,43,48,47,32,39,44,87,65,61,48,65,68,62,51,50,62,72,44,67,85,57,88,60,92,85,78,63,62,66,68,58,51,51,51,42,29,52,52,29,50,52,32,52,77,69,71,50,75,52,37,75,79,48,74,56,91,68,79,73,86,85,64,77,96,80,74,82,88,77,92,80,81,85,85,76,85,76,81,81,80,76,80,78,77,87,76,75,95,81,63,102,72,82,73,77,90,80,82,56,78,42,74,50,73,52,70,53,69,43,89,40,32,45,68,64,52,51,54,49,68,55,37,58,69,62,46,40,74,24,35,83,50,43,45,74,74,51,86,66,50,84,48,37,40,34,30,34,41,44,50,72,59,88,96,48,70,48,56,32,40,39,39,33,39,44,48,74,40,81,90,70,42,30,36,40,38,45,33,42,30,35,18,80,89,62,55,22,38,38,38,39,35,40,36,39,40,54,41,67,32,78,94,42,48,17,19,37,40,42,34,42,43,25,34,38,66,39,51,55,53,42,78,67,61,44,74,67,60,52,50,54,51,48,54,50,50,51,55,50,23,47,55,38,44,48,41,50,75,71,63,54,73,76,71,80,79,87,59,76,86,78,65,82,56,70,62,59,56,52,51,52,53,50,49,56,50,50,56,55,51,56,57,65,74,74,110

Secondary structure (DSSP, 8-state):
-HHHHHHHHHH-SS--HHHHHHHHTTS--TTT-SHHHHHHHHHHHHHHHHTT-PPPGGGS-S-----SSS----------PPPPPPPP--------TT-------SEEEEEEEEESS-HHHHHHHHH-HHHHHHHSTTEEESS---SSEEEEEEEEEETTEEEEEEEEEEEEEETTTTEEEEEEEEEETTTTEEEEEEEEEEEEEEGGGTEEEEEEEEEEEEESHHHHH--HHHHHHHHHHHHHHHHHHHHHHHHT-------S------HHHHHHHHHHHHHHHHHHHT--